Protein AF-A0A918NIE9-F1 (afdb_monomer_lite)

pLDDT: mean 82.59, std 21.31, range [21.92, 98.38]

Sequence (188 aa):
MMPRAGGGLMGVAVSPSFERDRNVYGFASADPASRPLRLRPAEDLRSFTVEDVALDGIQSAERHHGGRIGFGPHGNL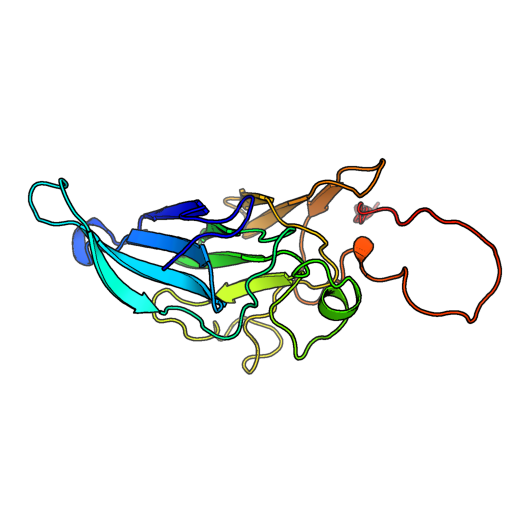WIGTGDAFEPENAADDDSLDGKVLRIRPDGSVPEDTPDPDTPLHSSGHRNVQGLALGPDGTVRASEPGHRMWDGVNVLKPGLTAGCARSASPTSTRRIWGASCATVASAPP

Radius of gyration: 16.75 Å; chains: 1; bounding box: 42×48×54 Å

InterPro domains:
  IPR011041 Soluble quinoprotein glucose/sorbosone dehydrogenase, beta-propeller domain superfamily [SSF50952] (5-163)
  IPR011042 Six-bladed beta-propeller, TolB-like [G3DSA:2.120.10.30] (2-171)
  IPR012938 Glucose/Sorbosone dehydrogenase [PF07995] (5-159)

Secondary structure (DSSP, 8-state):
--PPTT-EEEEEEE-TTHHHH--EEEEEEETTEEEEEEEEE-TTSS-EEEEEESS--EEP-SS--EEEEEE-TTS-EEEEEB-TT-HHHHH-TT--TT-EEEE-TTSPPPTTSS-TT--EEEE--SB--EEEE-TTS-EEEEE--SSS--EEEEE-TTEEPGGGTTS---SS------------PPP-

Organism: NCBI:txid68238

Structure (mmCIF, N/CA/C/O backbone):
data_AF-A0A918NIE9-F1
#
_entry.id   AF-A0A918NIE9-F1
#
loop_
_atom_site.group_PDB
_atom_site.id
_atom_site.type_symbol
_atom_site.label_atom_id
_atom_site.label_alt_id
_atom_site.label_comp_id
_atom_site.label_asym_id
_atom_site.label_entity_id
_atom_site.label_seq_id
_atom_site.pdbx_PDB_ins_code
_atom_site.Cartn_x
_atom_site.Cartn_y
_atom_site.Cartn_z
_atom_site.occupancy
_atom_site.B_iso_or_equiv
_atom_site.auth_seq_id
_atom_site.auth_comp_id
_atom_site.auth_asym_id
_atom_site.auth_atom_id
_atom_site.pdbx_PDB_model_num
ATOM 1 N N . MET A 1 1 ? 1.106 -19.775 7.068 1.00 57.62 1 MET A N 1
ATOM 2 C CA . MET A 1 1 ? 1.836 -18.762 6.286 1.00 57.62 1 MET A CA 1
ATOM 3 C C . MET A 1 1 ? 3.310 -18.889 6.655 1.00 57.62 1 MET A C 1
ATOM 5 O O . MET A 1 1 ? 3.624 -18.679 7.819 1.00 57.62 1 MET A O 1
ATOM 9 N N . MET A 1 2 ? 4.173 -19.362 5.747 1.00 58.22 2 MET A N 1
ATOM 10 C CA . MET A 1 2 ? 5.613 -19.514 6.020 1.00 58.22 2 MET A CA 1
ATOM 11 C C . MET A 1 2 ? 6.365 -18.366 5.341 1.00 58.22 2 MET A C 1
ATOM 13 O O . MET A 1 2 ? 6.338 -18.299 4.112 1.00 58.22 2 MET A O 1
ATOM 17 N N . PRO A 1 3 ? 6.975 -17.434 6.095 1.00 61.34 3 PRO A N 1
ATOM 18 C CA . PRO A 1 3 ? 7.685 -16.308 5.502 1.00 61.34 3 PRO A CA 1
ATOM 19 C C . PRO A 1 3 ? 8.946 -16.781 4.772 1.00 61.34 3 PRO A C 1
ATOM 21 O O . PRO A 1 3 ? 9.683 -17.636 5.265 1.00 61.34 3 PRO A O 1
ATOM 24 N N . ARG A 1 4 ? 9.211 -16.186 3.607 1.00 70.44 4 ARG A N 1
ATOM 25 C CA . ARG A 1 4 ? 10.511 -16.271 2.927 1.00 70.44 4 ARG A CA 1
ATOM 26 C C . ARG A 1 4 ? 11.502 -15.278 3.542 1.00 70.44 4 ARG A C 1
ATOM 28 O O . ARG A 1 4 ? 11.123 -14.452 4.373 1.00 70.44 4 ARG A O 1
ATOM 35 N N . ALA A 1 5 ? 12.778 -15.352 3.155 1.00 70.88 5 ALA A N 1
ATOM 36 C CA . ALA A 1 5 ? 13.811 -14.445 3.659 1.00 70.88 5 ALA A CA 1
ATOM 37 C C . ALA A 1 5 ? 13.374 -12.967 3.524 1.00 70.88 5 ALA A C 1
ATOM 39 O O . ALA A 1 5 ? 12.987 -12.508 2.453 1.00 70.88 5 ALA A O 1
ATOM 40 N N . GLY A 1 6 ? 13.378 -12.224 4.634 1.00 65.31 6 GLY A N 1
ATOM 41 C CA . GLY A 1 6 ? 12.945 -10.819 4.672 1.00 65.31 6 GLY A CA 1
ATOM 42 C C . GLY A 1 6 ? 11.431 -10.568 4.560 1.00 65.31 6 GLY A C 1
ATOM 43 O O . GLY A 1 6 ? 11.035 -9.406 4.575 1.00 65.31 6 GLY A O 1
ATOM 44 N N . GLY A 1 7 ? 10.604 -11.616 4.456 1.00 78.75 7 GLY A N 1
ATOM 45 C CA . GLY A 1 7 ? 9.142 -11.549 4.545 1.00 78.75 7 GLY A CA 1
ATOM 46 C C . GLY A 1 7 ? 8.630 -11.717 5.984 1.00 78.75 7 GLY A C 1
ATOM 47 O O . GLY A 1 7 ? 9.404 -11.870 6.929 1.00 78.75 7 GLY A O 1
ATOM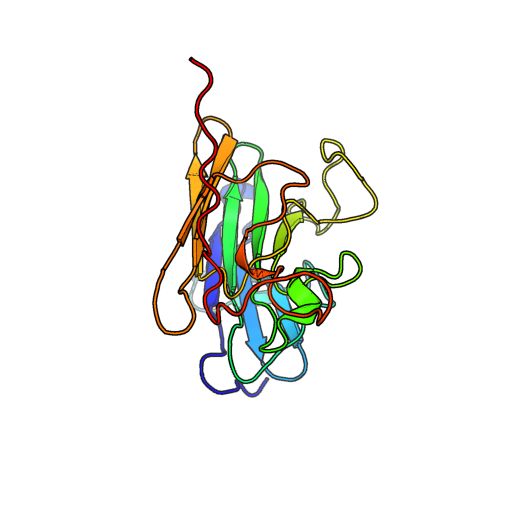 48 N N . GLY A 1 8 ? 7.310 -11.706 6.160 1.00 91.31 8 GLY A N 1
ATOM 49 C CA . GLY A 1 8 ? 6.618 -11.741 7.451 1.00 91.31 8 GLY A CA 1
ATOM 50 C C . GLY A 1 8 ? 5.549 -10.654 7.548 1.00 91.31 8 GLY A C 1
ATOM 51 O O . GLY A 1 8 ? 5.073 -10.154 6.531 1.00 91.31 8 GLY A O 1
ATOM 52 N N . LEU A 1 9 ? 5.176 -10.275 8.772 1.00 93.12 9 LEU A N 1
ATOM 53 C CA . LEU A 1 9 ? 4.410 -9.048 9.000 1.00 93.12 9 LEU A CA 1
ATOM 54 C C . LEU A 1 9 ? 5.360 -7.849 8.889 1.00 93.12 9 LEU A C 1
ATOM 56 O O . LEU A 1 9 ? 6.379 -7.803 9.576 1.00 93.12 9 LEU A O 1
ATOM 60 N N . MET A 1 10 ? 5.026 -6.904 8.017 1.00 93.00 10 MET A N 1
ATOM 61 C CA . MET A 1 10 ? 5.868 -5.768 7.654 1.00 93.00 10 MET A CA 1
ATOM 62 C C . MET A 1 10 ? 5.281 -4.464 8.208 1.00 93.00 10 MET A C 1
ATOM 64 O O . MET A 1 10 ? 5.461 -4.148 9.383 1.00 93.00 10 MET A O 1
ATOM 68 N N . GLY A 1 11 ? 4.581 -3.687 7.381 1.00 95.44 11 GLY A N 1
ATOM 69 C CA . GLY A 1 11 ? 3.928 -2.454 7.800 1.00 95.44 11 GLY A CA 1
ATOM 70 C C . GLY A 1 11 ? 2.659 -2.699 8.617 1.00 95.44 11 GLY A C 1
ATOM 71 O O . GLY A 1 11 ? 1.943 -3.674 8.395 1.00 95.44 11 GLY A O 1
ATOM 72 N N . VAL A 1 12 ? 2.360 -1.767 9.525 1.00 96.81 12 VAL A N 1
ATOM 73 C CA . VAL A 1 12 ? 1.096 -1.687 10.267 1.00 96.81 12 VAL A CA 1
ATOM 74 C C . VAL A 1 12 ? 0.605 -0.240 10.252 1.00 96.81 12 VAL A C 1
ATOM 76 O O . VAL A 1 12 ? 1.395 0.685 10.442 1.00 96.81 12 VAL A O 1
ATOM 79 N N . ALA A 1 13 ? -0.694 -0.043 10.047 1.00 97.50 13 ALA A N 1
ATOM 80 C CA . ALA A 1 13 ? -1.357 1.253 10.049 1.00 97.50 13 ALA A CA 1
ATOM 81 C C . ALA A 1 13 ? -2.681 1.174 10.819 1.00 97.50 13 ALA A C 1
ATOM 83 O O . ALA A 1 13 ? -3.452 0.234 10.656 1.00 97.50 13 ALA A O 1
ATOM 84 N N . VAL A 1 14 ? -2.967 2.166 11.655 1.00 97.25 14 VAL A N 1
ATOM 85 C CA . VAL A 1 14 ? -4.231 2.251 12.402 1.00 97.25 14 VAL A CA 1
ATOM 86 C C . VAL A 1 14 ? -5.236 3.060 11.587 1.00 97.25 14 VAL A C 1
ATOM 88 O O . VAL A 1 14 ? -4.866 4.095 11.032 1.00 97.25 14 VAL A O 1
ATOM 91 N N . SER A 1 15 ? -6.490 2.604 11.508 1.00 97.12 15 SER A N 1
ATOM 92 C CA . SER A 1 15 ? -7.556 3.345 10.824 1.00 97.12 15 SER A CA 1
ATOM 93 C C . SER A 1 15 ? -7.684 4.770 11.382 1.00 97.12 15 SER A C 1
ATOM 95 O O . SER A 1 15 ? -7.737 4.942 12.602 1.00 97.12 15 SER A O 1
ATOM 97 N N . PRO A 1 16 ? -7.847 5.806 10.539 1.00 96.12 16 PRO A N 1
ATOM 98 C CA . PRO A 1 16 ? -8.173 7.154 11.005 1.00 96.12 16 PRO A CA 1
ATOM 99 C C . PRO A 1 16 ? -9.506 7.213 11.769 1.00 96.12 16 PRO A C 1
ATOM 101 O O . PRO A 1 16 ? -9.759 8.160 12.508 1.00 96.12 16 PRO A O 1
ATOM 104 N N . SER A 1 17 ? -10.366 6.202 11.591 1.00 95.81 17 SER A N 1
ATOM 105 C CA . SER A 1 17 ? -11.646 6.046 12.287 1.00 95.81 17 SER A CA 1
ATOM 106 C C . SER A 1 17 ? -11.614 4.970 13.380 1.00 95.81 17 SER A C 1
ATOM 108 O O . SER A 1 17 ? -12.682 4.490 13.755 1.00 95.81 17 SER A O 1
ATOM 110 N N . PHE A 1 18 ? -10.437 4.609 13.908 1.00 96.56 18 PHE A N 1
ATOM 111 C CA . PHE A 1 18 ? -10.256 3.487 14.845 1.00 96.56 18 PHE A CA 1
ATOM 112 C C . PHE A 1 18 ? -11.202 3.500 16.052 1.00 96.56 18 PHE A C 1
ATOM 114 O O . PHE A 1 18 ? -11.710 2.453 16.443 1.00 96.56 18 PHE A O 1
ATOM 121 N N . GLU A 1 19 ? -11.503 4.675 16.608 1.00 95.06 19 GLU A N 1
ATOM 122 C CA . GLU A 1 19 ? -12.446 4.813 17.731 1.00 95.06 19 GLU A CA 1
ATOM 123 C C . GLU A 1 19 ? -13.864 4.319 17.398 1.00 95.06 19 GLU A C 1
ATOM 125 O O . GLU A 1 19 ? -14.623 3.941 18.286 1.00 95.06 19 GLU A O 1
ATOM 130 N N . ARG A 1 20 ? -14.234 4.308 16.113 1.00 95.25 20 ARG A N 1
ATOM 131 C CA . ARG A 1 20 ? -15.533 3.826 15.626 1.00 95.25 20 ARG A CA 1
ATOM 132 C C . ARG A 1 20 ? -15.445 2.432 15.026 1.00 95.25 20 ARG A C 1
ATOM 134 O O . ARG A 1 20 ? -16.317 1.606 15.264 1.00 95.25 20 ARG A O 1
ATOM 141 N N . ASP A 1 21 ? -14.430 2.196 14.200 1.00 95.19 21 ASP A N 1
ATOM 142 C CA . ASP A 1 21 ? -14.348 1.002 13.364 1.00 95.19 21 ASP A CA 1
ATOM 143 C C . ASP A 1 21 ? -13.412 -0.072 13.918 1.00 95.19 21 ASP A C 1
ATOM 145 O O . ASP A 1 21 ? -13.480 -1.197 13.446 1.00 95.19 21 ASP A O 1
ATOM 149 N N . ARG A 1 22 ? -12.561 0.254 14.900 1.00 96.62 22 ARG A N 1
ATOM 150 C CA . ARG A 1 22 ? -11.539 -0.619 15.498 1.00 96.62 22 ARG A CA 1
ATOM 151 C C . ARG A 1 22 ? -10.636 -1.321 14.470 1.00 96.62 22 ARG A C 1
ATOM 153 O O . ARG A 1 22 ? -10.076 -2.366 14.775 1.00 96.62 22 ARG A O 1
ATOM 160 N N . ASN A 1 23 ? -10.465 -0.777 13.266 1.00 97.62 23 ASN A N 1
ATOM 161 C CA . ASN A 1 23 ? -9.679 -1.419 12.211 1.00 97.62 23 ASN A CA 1
ATOM 162 C C . ASN A 1 23 ? -8.187 -1.073 12.299 1.00 97.62 23 ASN A C 1
ATOM 164 O O . ASN A 1 23 ? -7.793 0.092 12.382 1.00 97.62 23 ASN A O 1
ATOM 168 N N . VAL A 1 24 ? -7.345 -2.093 12.181 1.00 98.19 24 VAL A N 1
ATOM 169 C CA . VAL A 1 24 ? -5.902 -1.975 11.941 1.00 98.19 24 VAL A CA 1
ATOM 170 C C . VAL A 1 24 ? -5.598 -2.622 10.596 1.00 98.19 24 VAL A C 1
ATOM 172 O O . VAL A 1 24 ? -6.286 -3.543 10.189 1.00 98.19 24 VAL A O 1
ATOM 175 N N . TYR A 1 25 ? -4.584 -2.150 9.887 1.00 98.38 25 TYR A N 1
ATOM 176 C CA . TYR A 1 25 ? -4.175 -2.688 8.596 1.00 98.38 25 TYR A CA 1
ATOM 177 C C . TYR A 1 25 ? -2.734 -3.150 8.696 1.00 98.38 25 TYR A C 1
ATOM 179 O O . TYR A 1 25 ? -1.884 -2.412 9.187 1.00 98.38 25 TYR A O 1
ATOM 187 N N . GLY A 1 26 ? -2.462 -4.373 8.261 1.00 97.88 26 GLY A N 1
ATOM 188 C CA . GLY A 1 26 ? -1.119 -4.940 8.213 1.00 97.88 26 GLY A CA 1
ATOM 189 C C . GLY A 1 26 ? -0.729 -5.267 6.781 1.00 97.88 26 GLY A C 1
ATOM 190 O O . GLY A 1 26 ? -1.592 -5.573 5.972 1.00 97.88 26 GLY A O 1
ATOM 191 N N . PHE A 1 27 ? 0.558 -5.242 6.460 1.00 97.75 27 PHE A N 1
ATOM 192 C CA . PHE A 1 27 ? 1.070 -5.844 5.232 1.00 97.75 27 PHE A CA 1
ATOM 193 C C . PHE A 1 27 ? 1.828 -7.116 5.592 1.00 97.75 27 PHE A C 1
ATOM 195 O O . PHE A 1 27 ? 2.819 -7.052 6.318 1.00 97.75 27 PHE A O 1
ATOM 202 N N . ALA A 1 28 ? 1.373 -8.264 5.105 1.00 96.44 28 ALA A N 1
ATOM 203 C CA . ALA A 1 28 ? 2.021 -9.546 5.338 1.00 96.44 28 ALA A CA 1
ATOM 204 C C . ALA A 1 28 ? 2.546 -10.118 4.020 1.00 96.44 28 ALA A C 1
ATOM 206 O O . ALA A 1 28 ? 1.770 -10.317 3.092 1.00 96.44 28 ALA A O 1
ATOM 207 N N . SER A 1 29 ? 3.841 -10.421 3.953 1.00 95.00 29 SER A N 1
ATOM 208 C CA . SER A 1 29 ? 4.445 -11.137 2.825 1.00 95.00 29 SER A CA 1
ATOM 209 C C . SER A 1 29 ? 4.871 -12.534 3.240 1.00 95.00 29 SER A C 1
ATOM 211 O O . SER A 1 29 ? 5.702 -12.705 4.135 1.00 95.00 29 SER A O 1
ATOM 213 N N . ALA A 1 30 ? 4.306 -13.543 2.589 1.00 91.00 30 ALA A N 1
ATOM 214 C CA . ALA A 1 30 ? 4.757 -14.920 2.691 1.00 91.00 30 ALA A CA 1
ATOM 215 C C . ALA A 1 30 ? 4.104 -15.764 1.598 1.00 91.00 30 ALA A C 1
ATOM 217 O O . ALA A 1 30 ? 3.135 -15.334 0.982 1.00 91.00 30 ALA A O 1
ATOM 218 N N . ASP A 1 31 ? 4.544 -17.007 1.435 1.00 86.50 31 ASP A N 1
ATOM 219 C CA . ASP A 1 31 ? 3.973 -17.850 0.392 1.00 86.50 31 ASP A CA 1
ATOM 220 C C . ASP A 1 31 ? 2.465 -18.092 0.609 1.00 86.50 31 ASP A C 1
ATOM 222 O O . ASP A 1 31 ? 2.050 -18.434 1.730 1.00 86.50 31 ASP A O 1
ATOM 226 N N . PRO A 1 32 ? 1.638 -17.947 -0.447 1.00 90.19 32 PRO A N 1
ATOM 227 C CA . PRO A 1 32 ? 2.014 -17.690 -1.849 1.00 90.19 32 PRO A CA 1
ATOM 228 C C . PRO A 1 32 ? 1.951 -16.212 -2.302 1.00 90.19 32 PRO A C 1
ATOM 230 O O . PRO A 1 32 ? 2.108 -15.956 -3.493 1.00 90.19 32 PRO A O 1
ATOM 233 N N . ALA A 1 33 ? 1.639 -15.256 -1.421 1.00 94.31 33 ALA A N 1
ATOM 234 C CA . ALA A 1 33 ? 1.343 -13.877 -1.816 1.00 94.31 33 ALA A CA 1
ATOM 235 C C . ALA A 1 33 ? 1.645 -12.839 -0.724 1.00 94.31 33 ALA A C 1
ATOM 237 O O . ALA A 1 33 ? 1.549 -13.108 0.477 1.00 94.31 33 ALA A O 1
ATOM 238 N N . SER A 1 34 ? 1.919 -11.613 -1.162 1.00 96.56 34 SER A N 1
ATOM 239 C CA . SER A 1 34 ? 1.967 -10.439 -0.294 1.00 96.56 34 SER A CA 1
ATOM 240 C C . SER A 1 34 ? 0.581 -9.805 -0.200 1.00 96.56 34 SER A C 1
ATOM 242 O O . SER A 1 34 ? -0.121 -9.685 -1.198 1.00 96.56 34 SER A O 1
ATOM 244 N N . ARG A 1 35 ? 0.135 -9.437 1.004 1.00 96.38 35 ARG A N 1
ATOM 245 C CA . ARG A 1 35 ? -1.253 -9.018 1.245 1.00 96.38 35 ARG A CA 1
ATOM 246 C C . ARG A 1 35 ? -1.338 -7.878 2.259 1.00 96.38 35 ARG A C 1
ATOM 248 O O . ARG A 1 35 ? -0.935 -8.057 3.412 1.00 96.38 35 ARG A O 1
ATOM 255 N N . PRO A 1 36 ? -1.915 -6.730 1.880 1.00 97.94 36 PRO A N 1
ATOM 256 C CA . PRO A 1 36 ? -2.595 -5.834 2.798 1.00 97.94 36 PRO A CA 1
ATOM 257 C C . PRO A 1 36 ? -3.785 -6.566 3.431 1.00 97.94 36 PRO A C 1
ATOM 259 O O . PRO A 1 36 ? -4.652 -7.092 2.738 1.00 97.94 36 PRO A O 1
ATOM 262 N N . LEU A 1 37 ? -3.821 -6.614 4.754 1.00 97.81 37 LEU A N 1
ATOM 263 C CA . LEU A 1 37 ? -4.834 -7.290 5.554 1.00 97.81 37 LEU A CA 1
ATOM 264 C C . LEU A 1 37 ? -5.561 -6.264 6.409 1.00 97.81 37 LEU A C 1
ATOM 266 O O . LEU A 1 37 ? -4.903 -5.427 7.035 1.00 97.81 37 LEU A O 1
ATOM 270 N N . ARG A 1 38 ? -6.886 -6.376 6.513 1.00 98.19 38 ARG A N 1
ATOM 271 C CA . ARG A 1 38 ? -7.647 -5.694 7.560 1.00 98.19 38 ARG A CA 1
ATOM 272 C C . ARG A 1 38 ? -7.710 -6.587 8.788 1.00 98.19 38 ARG A C 1
ATOM 274 O O . ARG A 1 38 ? -8.108 -7.748 8.729 1.00 98.19 38 ARG A O 1
ATOM 281 N N . LEU A 1 39 ? -7.291 -6.032 9.911 1.00 98.00 39 LEU A N 1
ATOM 282 C CA . LEU A 1 39 ? -7.139 -6.693 11.193 1.00 98.00 39 LEU A CA 1
ATOM 283 C C . LEU A 1 39 ? -8.062 -6.049 12.226 1.00 98.00 39 LEU A C 1
ATOM 285 O O . LEU A 1 39 ? -8.244 -4.827 12.248 1.00 98.00 39 LEU A O 1
ATOM 289 N N . ARG A 1 40 ? -8.578 -6.862 13.143 1.00 97.75 40 ARG A N 1
ATOM 290 C CA . ARG A 1 40 ? -9.365 -6.406 14.287 1.00 97.75 40 ARG A CA 1
ATOM 291 C C . ARG A 1 40 ? -8.657 -6.798 15.584 1.00 97.75 40 ARG A C 1
ATOM 293 O O . ARG A 1 40 ? -8.484 -7.989 15.834 1.00 97.75 40 ARG A O 1
ATOM 300 N N . PRO A 1 41 ? -8.216 -5.841 16.418 1.00 97.38 41 PRO A N 1
ATOM 301 C CA . PRO A 1 41 ? -7.698 -6.169 17.732 1.00 97.38 41 PRO A CA 1
ATOM 302 C C . PRO A 1 41 ? -8.832 -6.619 18.654 1.00 97.38 41 PRO A C 1
ATOM 304 O O . PRO A 1 41 ? -9.908 -6.010 18.671 1.00 97.38 41 PRO A O 1
ATOM 307 N N . ALA A 1 42 ? -8.552 -7.624 19.482 1.00 96.75 42 ALA A N 1
ATOM 308 C CA . ALA A 1 42 ? -9.400 -7.979 20.613 1.00 96.75 42 ALA A CA 1
ATOM 309 C C . ALA A 1 42 ? -9.580 -6.782 21.567 1.00 96.75 42 ALA A C 1
ATOM 311 O O . ALA A 1 42 ? -8.791 -5.832 21.561 1.00 96.75 42 ALA A O 1
ATOM 312 N N . GLU A 1 43 ? -10.621 -6.809 22.401 1.00 94.62 43 GLU A N 1
ATOM 313 C CA . GLU A 1 43 ? -10.901 -5.721 23.350 1.00 94.62 43 GLU A CA 1
ATOM 314 C C . GLU A 1 43 ? -9.723 -5.451 24.297 1.00 94.62 43 GLU A C 1
ATOM 316 O O . GLU A 1 43 ? -9.397 -4.294 24.558 1.00 94.62 43 GLU A O 1
ATOM 321 N N . ASP A 1 44 ? -9.026 -6.507 24.723 1.00 95.44 44 ASP A N 1
ATOM 322 C CA . ASP A 1 44 ? -7.848 -6.443 25.593 1.00 95.44 44 ASP A CA 1
ATOM 323 C C . ASP A 1 44 ? -6.539 -6.076 24.867 1.00 95.44 44 ASP A C 1
ATOM 325 O O . ASP A 1 44 ? -5.492 -5.965 25.508 1.00 95.44 44 ASP A O 1
ATOM 329 N N . LEU A 1 45 ? -6.594 -5.891 23.540 1.00 93.00 45 LEU A N 1
ATOM 330 C CA . LEU A 1 45 ? -5.467 -5.591 22.652 1.00 93.00 45 LEU A CA 1
ATOM 331 C C . LEU A 1 45 ? -4.342 -6.644 22.658 1.00 93.00 45 LEU A C 1
ATOM 333 O O . LEU A 1 45 ? -3.222 -6.349 22.240 1.00 93.00 45 LEU A O 1
ATOM 337 N N . ARG A 1 46 ? -4.605 -7.876 23.110 1.00 95.25 46 ARG A N 1
ATOM 338 C CA . ARG A 1 46 ? -3.583 -8.939 23.186 1.00 95.25 46 ARG A CA 1
ATOM 339 C C . ARG A 1 46 ? -3.506 -9.818 21.946 1.00 95.25 46 ARG A C 1
ATOM 341 O O . ARG A 1 46 ? -2.577 -10.611 21.816 1.00 95.25 46 ARG A O 1
ATOM 348 N N . SER A 1 47 ? -4.476 -9.704 21.047 1.00 95.00 47 SER A N 1
ATOM 349 C CA . SER A 1 47 ? -4.534 -10.480 19.811 1.00 95.00 47 SER A CA 1
ATOM 350 C C . SER A 1 47 ? -5.220 -9.702 18.695 1.00 95.00 47 SER A C 1
ATOM 352 O O . SER A 1 47 ? -5.917 -8.717 18.949 1.00 95.00 47 SER A O 1
ATOM 354 N N . PHE A 1 48 ? -5.010 -10.162 17.463 1.00 95.50 48 PHE A N 1
ATOM 355 C CA . PHE A 1 48 ? -5.678 -9.667 16.266 1.00 95.50 48 PHE A CA 1
ATOM 356 C C . PHE A 1 48 ? -6.352 -10.828 15.535 1.00 95.50 48 PHE A C 1
ATOM 358 O O . PHE A 1 48 ? -5.761 -11.904 15.417 1.00 95.50 48 PHE A O 1
ATOM 365 N N . THR A 1 49 ? -7.545 -10.593 14.997 1.00 97.12 49 THR A N 1
ATOM 366 C CA . THR A 1 49 ? -8.152 -11.425 13.952 1.00 97.12 49 THR A CA 1
ATOM 367 C C . THR A 1 49 ? -7.914 -10.788 12.588 1.00 97.12 49 THR A C 1
ATOM 369 O O . THR A 1 49 ? -7.849 -9.564 12.471 1.00 97.12 49 THR A O 1
ATOM 372 N N . VAL A 1 50 ? -7.746 -11.617 11.556 1.00 96.75 50 VAL A N 1
ATOM 373 C CA . VAL A 1 50 ? -7.760 -11.163 10.160 1.00 96.75 50 VAL A CA 1
ATOM 374 C C . VAL A 1 50 ? -9.215 -11.156 9.713 1.00 96.75 50 VAL A C 1
ATOM 376 O O . VAL A 1 50 ? -9.840 -12.212 9.685 1.00 96.75 50 VAL A O 1
ATOM 379 N N . GLU A 1 51 ? -9.744 -9.979 9.398 1.00 96.88 51 GLU A N 1
ATOM 380 C CA . GLU A 1 51 ? -11.124 -9.814 8.932 1.00 96.88 51 GLU A CA 1
ATOM 381 C C . GLU A 1 51 ? -11.212 -10.037 7.420 1.00 96.88 51 GLU A C 1
ATOM 383 O O . GLU A 1 51 ? -12.099 -10.743 6.947 1.00 96.88 51 GLU A O 1
ATOM 388 N N . ASP A 1 52 ? -10.270 -9.468 6.660 1.00 96.38 52 ASP A N 1
ATOM 389 C CA . ASP A 1 52 ? -10.176 -9.664 5.214 1.00 96.38 52 ASP A CA 1
ATOM 390 C C . ASP A 1 52 ? -8.768 -9.417 4.649 1.00 96.38 52 ASP A C 1
ATOM 392 O O . ASP A 1 52 ? -7.817 -9.047 5.350 1.00 96.38 52 ASP A O 1
ATOM 396 N N . VAL A 1 53 ? -8.673 -9.629 3.336 1.00 97.00 53 VAL A N 1
ATOM 397 C CA . VAL A 1 53 ? -7.576 -9.196 2.477 1.00 97.00 53 VAL A CA 1
ATOM 398 C C . VAL A 1 53 ? -8.039 -7.926 1.765 1.00 97.00 53 VAL A C 1
ATOM 400 O O . VAL A 1 53 ? -8.935 -7.989 0.927 1.00 97.00 53 VAL A O 1
ATOM 403 N N . ALA A 1 54 ? -7.431 -6.787 2.092 1.00 97.00 54 ALA A N 1
ATOM 404 C CA . ALA A 1 54 ? -7.841 -5.485 1.564 1.00 97.00 54 ALA A CA 1
ATOM 405 C C . ALA A 1 54 ? -7.464 -5.307 0.083 1.00 97.00 54 ALA A C 1
ATOM 407 O O . ALA A 1 54 ? -8.110 -4.548 -0.632 1.00 97.00 54 ALA A O 1
ATOM 408 N N . LEU A 1 55 ? -6.415 -5.997 -0.370 1.00 97.19 55 LEU A N 1
ATOM 409 C CA . LEU A 1 55 ? -6.019 -6.083 -1.774 1.00 97.19 55 LEU A CA 1
ATOM 410 C C . LEU A 1 55 ? -5.257 -7.395 -1.999 1.00 97.19 55 LEU A C 1
ATOM 412 O O . LEU A 1 55 ? -4.398 -7.752 -1.192 1.00 97.19 55 LEU A O 1
ATOM 416 N N . ASP A 1 56 ? -5.572 -8.114 -3.074 1.00 95.50 56 ASP A N 1
ATOM 417 C CA . ASP A 1 56 ? -4.894 -9.359 -3.464 1.00 95.50 56 ASP A CA 1
ATOM 418 C C . ASP A 1 56 ? -4.157 -9.171 -4.802 1.00 95.50 56 ASP A C 1
ATOM 420 O O . ASP A 1 56 ? -4.342 -8.161 -5.479 1.00 95.50 56 ASP A O 1
ATOM 424 N N . GLY A 1 57 ? -3.322 -10.138 -5.181 1.00 95.50 57 GLY A N 1
ATOM 425 C CA . GLY A 1 57 ? -2.591 -10.139 -6.454 1.00 95.50 57 GLY A CA 1
ATOM 426 C C . GLY A 1 57 ? -1.157 -9.605 -6.393 1.00 95.50 57 GLY A C 1
ATOM 427 O O . GLY A 1 57 ? -0.477 -9.624 -7.411 1.00 95.50 57 GLY A O 1
ATOM 428 N N . ILE A 1 58 ? -0.670 -9.178 -5.222 1.00 97.62 58 ILE A N 1
ATOM 429 C CA . ILE A 1 58 ? 0.738 -8.788 -5.033 1.00 97.62 58 ILE A CA 1
ATOM 430 C C . ILE A 1 58 ? 1.568 -10.052 -4.802 1.00 97.62 58 ILE A C 1
ATOM 432 O O . ILE A 1 58 ? 1.253 -10.877 -3.932 1.00 97.62 58 ILE A O 1
ATOM 436 N N . GLN A 1 59 ? 2.646 -10.216 -5.561 1.00 95.75 59 GLN A N 1
ATOM 437 C CA . GLN A 1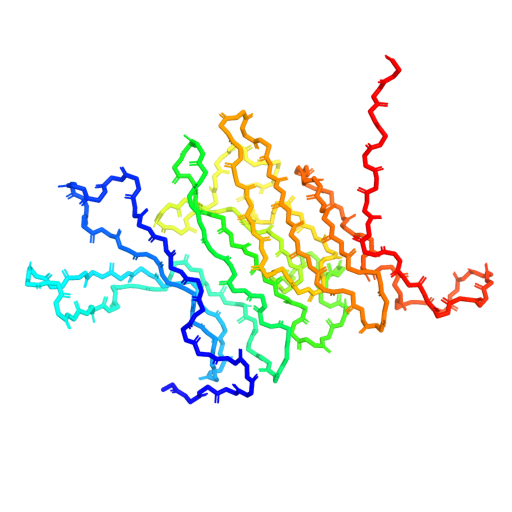 59 ? 3.465 -11.414 -5.477 1.00 95.75 59 GLN A CA 1
ATOM 438 C C . GLN A 1 59 ? 4.260 -11.447 -4.162 1.00 95.75 59 GLN A C 1
ATOM 440 O O . GLN A 1 59 ? 4.684 -10.432 -3.604 1.00 95.75 59 GLN A O 1
ATOM 445 N N . SER A 1 60 ? 4.459 -12.647 -3.617 1.00 92.88 60 SER A N 1
ATOM 446 C CA . SER A 1 60 ? 5.506 -12.878 -2.615 1.00 92.88 60 SER A CA 1
ATOM 447 C C . SER A 1 60 ? 6.784 -13.316 -3.318 1.00 92.88 60 SER A C 1
ATOM 449 O O . SER A 1 60 ? 6.719 -14.102 -4.261 1.00 92.88 60 SER A O 1
ATOM 451 N N . ALA A 1 61 ? 7.940 -12.906 -2.808 1.00 88.44 61 ALA A N 1
ATOM 452 C CA . ALA A 1 61 ? 9.237 -13.281 -3.366 1.00 88.44 61 ALA A CA 1
ATOM 453 C C . ALA A 1 61 ? 10.244 -13.637 -2.267 1.00 88.44 61 ALA A C 1
ATOM 455 O O . ALA A 1 61 ? 9.920 -13.678 -1.086 1.00 88.44 61 ALA A O 1
ATOM 456 N N . GLU A 1 62 ? 11.490 -13.928 -2.630 1.00 88.00 62 GLU A N 1
ATOM 457 C CA . GLU A 1 62 ? 12.568 -14.071 -1.641 1.00 88.00 62 GLU A CA 1
ATOM 458 C C . GLU A 1 62 ? 13.158 -12.722 -1.215 1.00 88.00 62 GLU A C 1
ATOM 460 O O . GLU A 1 62 ? 13.880 -12.646 -0.222 1.00 88.00 62 GLU A O 1
ATOM 465 N N . ARG A 1 63 ? 12.917 -11.662 -1.994 1.00 89.19 63 ARG A N 1
ATOM 466 C CA . ARG A 1 63 ? 13.461 -10.312 -1.809 1.00 89.19 63 ARG A CA 1
ATOM 467 C C . ARG A 1 63 ? 12.488 -9.293 -2.393 1.00 89.19 63 ARG A C 1
ATOM 469 O O . ARG A 1 63 ? 11.614 -9.646 -3.167 1.00 89.19 63 ARG A O 1
ATOM 476 N N . HIS A 1 64 ? 12.698 -8.027 -2.038 1.00 93.44 64 HIS A N 1
ATOM 477 C CA . HIS A 1 64 ? 11.935 -6.885 -2.555 1.00 93.44 64 HIS A CA 1
ATOM 478 C C . HIS A 1 64 ? 10.425 -7.007 -2.333 1.00 93.44 64 HIS A C 1
ATOM 480 O O . HIS A 1 64 ? 9.619 -6.895 -3.246 1.00 93.44 64 HIS A O 1
ATOM 486 N N . HIS A 1 65 ? 10.048 -7.221 -1.078 1.00 93.69 65 HIS A N 1
ATOM 487 C CA . HIS A 1 65 ? 8.645 -7.315 -0.675 1.00 93.69 65 HIS A CA 1
ATOM 488 C C . HIS A 1 65 ? 7.946 -5.950 -0.609 1.00 93.69 65 HIS A C 1
ATOM 490 O O . HIS A 1 65 ? 6.721 -5.878 -0.623 1.00 93.69 65 HIS A O 1
ATOM 496 N N . GLY A 1 66 ? 8.712 -4.861 -0.485 1.00 94.81 66 GLY A N 1
ATOM 497 C CA . GLY A 1 66 ? 8.198 -3.555 -0.084 1.00 94.81 66 GLY A CA 1
ATOM 498 C C . GLY A 1 66 ? 7.564 -3.640 1.302 1.00 94.81 66 GLY A C 1
ATOM 499 O O . GLY A 1 66 ? 8.248 -3.873 2.299 1.00 94.81 66 GLY A O 1
ATOM 500 N N . GLY A 1 67 ? 6.247 -3.478 1.350 1.00 94.88 67 GLY A N 1
ATOM 501 C CA . GLY A 1 67 ? 5.415 -3.776 2.508 1.00 94.88 67 GLY A CA 1
ATOM 502 C C . GLY A 1 67 ? 5.177 -2.605 3.445 1.00 94.88 67 GLY A C 1
ATOM 503 O O . GLY A 1 67 ? 4.701 -2.788 4.569 1.00 94.88 67 GLY A O 1
ATOM 504 N N . ARG A 1 68 ? 5.481 -1.383 2.999 1.00 96.12 68 ARG A N 1
ATOM 505 C CA . ARG A 1 68 ? 5.087 -0.181 3.728 1.00 96.12 68 ARG A CA 1
ATOM 506 C C . ARG A 1 68 ? 3.602 0.095 3.506 1.00 96.12 68 ARG A C 1
ATOM 508 O O . ARG A 1 68 ? 3.134 0.066 2.375 1.00 96.12 68 ARG A O 1
ATOM 515 N N . ILE A 1 69 ? 2.882 0.413 4.579 1.00 97.69 69 ILE A N 1
ATOM 516 C CA . ILE A 1 69 ? 1.447 0.715 4.550 1.00 97.69 69 ILE A CA 1
ATOM 517 C C . ILE A 1 69 ? 1.132 1.902 5.468 1.00 97.69 69 ILE A C 1
ATOM 519 O O . ILE A 1 69 ? 1.770 2.053 6.512 1.00 97.69 69 ILE A O 1
ATOM 523 N N . GLY A 1 70 ? 0.194 2.770 5.083 1.00 97.06 70 GLY A N 1
ATOM 524 C CA . GLY A 1 70 ? -0.160 3.956 5.871 1.00 97.06 70 GLY A CA 1
ATOM 525 C C . GLY A 1 70 ? -1.373 4.721 5.346 1.00 97.06 70 GLY A C 1
ATOM 526 O O . GLY A 1 70 ? -1.739 4.589 4.184 1.00 97.06 70 GLY A O 1
ATOM 527 N N . PHE A 1 71 ? -1.989 5.540 6.200 1.00 96.69 71 PHE A N 1
ATOM 528 C CA . PHE A 1 71 ? -3.140 6.368 5.831 1.00 96.69 71 PHE A CA 1
ATOM 529 C C . PHE A 1 71 ? -2.741 7.793 5.468 1.00 96.69 71 PHE A C 1
ATOM 531 O O . PHE A 1 71 ? -1.996 8.443 6.199 1.00 96.69 71 PHE A O 1
ATOM 538 N N . GLY A 1 72 ? -3.265 8.275 4.341 1.00 91.81 72 GLY A N 1
ATOM 539 C CA . GLY A 1 72 ? -3.077 9.653 3.893 1.00 91.81 72 GLY A CA 1
ATOM 540 C C . GLY A 1 72 ? -4.096 10.620 4.508 1.00 91.81 72 GLY A C 1
ATOM 541 O O . GLY A 1 72 ? -5.055 10.182 5.148 1.00 91.81 72 GLY A O 1
ATOM 542 N N . PRO A 1 73 ? -3.954 11.935 4.260 1.00 85.50 73 PRO A N 1
ATOM 543 C CA . PRO A 1 73 ? -4.810 12.976 4.846 1.00 85.50 73 PRO A CA 1
ATOM 544 C C . PRO A 1 73 ? -6.306 12.851 4.496 1.00 85.50 73 PRO A C 1
ATOM 546 O O . PRO A 1 73 ? -7.147 13.378 5.217 1.00 85.50 73 PRO A O 1
ATOM 549 N N . HIS A 1 74 ? -6.656 12.115 3.437 1.00 86.88 74 HIS A N 1
ATOM 550 C CA . HIS A 1 74 ? -8.045 11.865 3.020 1.00 86.88 74 HIS A CA 1
ATOM 551 C C . HIS A 1 74 ? -8.572 10.477 3.413 1.00 86.88 74 HIS A C 1
ATOM 553 O O . HIS A 1 74 ? -9.586 10.029 2.890 1.00 86.88 74 HIS A O 1
ATOM 559 N N . GLY A 1 75 ? -7.878 9.767 4.307 1.00 93.19 75 GLY A N 1
ATOM 560 C CA . GLY A 1 75 ? -8.318 8.462 4.810 1.00 93.19 75 GLY A CA 1
ATOM 561 C C . GLY A 1 75 ? -8.129 7.290 3.845 1.00 93.19 75 GLY A C 1
ATOM 562 O O . GLY A 1 75 ? -8.526 6.175 4.166 1.00 93.19 75 GLY A O 1
ATOM 563 N N . ASN A 1 76 ? -7.484 7.514 2.699 1.00 95.25 76 ASN A N 1
ATOM 564 C CA . ASN A 1 76 ? -7.076 6.444 1.792 1.00 95.25 76 ASN A CA 1
ATOM 565 C C . ASN A 1 76 ? -5.842 5.715 2.329 1.00 95.25 76 ASN A C 1
ATOM 567 O O . ASN A 1 76 ? -4.958 6.327 2.938 1.00 95.25 76 ASN A O 1
ATOM 571 N N . LEU A 1 77 ? -5.797 4.413 2.077 1.00 97.44 77 LEU A N 1
ATOM 572 C CA . LEU A 1 77 ? -4.723 3.504 2.430 1.00 97.44 77 LEU A CA 1
ATOM 573 C C . LEU A 1 77 ? -3.700 3.455 1.291 1.00 97.44 77 LEU A C 1
ATOM 575 O O . LEU A 1 77 ? -4.032 3.177 0.141 1.00 97.44 77 LEU A O 1
ATOM 579 N N . TRP A 1 78 ? -2.448 3.735 1.627 1.00 97.56 78 TRP A N 1
ATOM 580 C CA . TRP A 1 78 ? -1.314 3.749 0.714 1.00 97.56 78 TRP A CA 1
ATOM 581 C C . TRP A 1 78 ? -0.423 2.555 0.987 1.00 97.56 78 TRP A C 1
ATOM 583 O O . TRP A 1 78 ? -0.101 2.283 2.145 1.00 97.56 78 TRP A O 1
ATOM 593 N N . ILE A 1 79 ? -0.018 1.865 -0.073 1.00 98.19 79 ILE A N 1
ATOM 594 C CA . ILE A 1 79 ? 0.756 0.628 0.000 1.00 98.19 79 ILE A CA 1
ATOM 595 C C . ILE A 1 79 ? 1.954 0.756 -0.935 1.00 98.19 79 ILE A C 1
ATOM 597 O O . ILE A 1 79 ? 1.798 1.071 -2.109 1.00 98.19 79 ILE A O 1
ATOM 601 N N . GLY A 1 80 ? 3.154 0.525 -0.415 1.00 97.50 80 GLY A N 1
ATOM 602 C CA . GLY A 1 80 ? 4.375 0.428 -1.204 1.00 97.50 80 GLY A CA 1
ATOM 603 C C . GLY A 1 80 ? 4.738 -1.034 -1.407 1.00 97.50 80 GLY A C 1
ATOM 604 O O . GLY A 1 80 ? 4.931 -1.749 -0.422 1.00 97.50 80 GLY A O 1
ATOM 605 N N . THR A 1 81 ? 4.842 -1.472 -2.656 1.00 97.56 81 THR A N 1
ATOM 606 C CA . THR A 1 81 ? 5.267 -2.828 -3.022 1.00 97.56 81 THR A CA 1
ATOM 607 C C . THR A 1 81 ? 6.704 -2.804 -3.544 1.00 97.56 81 THR A C 1
ATOM 609 O O . THR A 1 81 ? 7.256 -1.751 -3.881 1.00 97.56 81 THR A O 1
ATOM 612 N N . GLY A 1 82 ? 7.368 -3.955 -3.535 1.00 95.75 82 GLY A N 1
ATOM 613 C CA . GLY A 1 82 ? 8.596 -4.138 -4.307 1.00 95.75 82 GLY A CA 1
ATOM 614 C C . GLY A 1 82 ? 8.317 -4.945 -5.565 1.00 95.75 82 GLY A C 1
ATOM 615 O O . GLY A 1 82 ? 7.212 -5.444 -5.737 1.00 95.75 82 GLY A O 1
ATOM 616 N N . ASP A 1 83 ? 9.300 -5.032 -6.453 1.00 95.00 83 ASP A N 1
ATOM 617 C CA . ASP A 1 83 ? 9.204 -5.671 -7.776 1.00 95.00 83 ASP A CA 1
ATOM 618 C C . ASP A 1 83 ? 9.154 -7.212 -7.733 1.00 95.00 83 ASP A C 1
ATOM 620 O O . ASP A 1 83 ? 9.262 -7.870 -8.763 1.00 95.00 83 ASP A O 1
ATOM 624 N N . ALA A 1 84 ? 9.024 -7.805 -6.541 1.00 94.31 84 ALA A N 1
ATOM 625 C CA . ALA A 1 84 ? 9.090 -9.248 -6.317 1.00 94.31 84 ALA A CA 1
ATOM 626 C C . ALA A 1 84 ? 10.397 -9.894 -6.832 1.00 94.31 84 ALA A C 1
ATOM 628 O O . ALA A 1 84 ? 10.446 -11.088 -7.124 1.00 94.31 84 ALA A O 1
ATOM 629 N N . PHE A 1 85 ? 11.483 -9.113 -6.880 1.00 92.31 85 PHE A N 1
ATOM 630 C CA . PHE A 1 85 ? 12.788 -9.494 -7.426 1.00 92.31 85 PHE A CA 1
ATOM 631 C C . PHE A 1 85 ? 12.805 -9.716 -8.950 1.00 92.31 85 PHE A C 1
ATOM 633 O O . PHE A 1 85 ? 13.801 -10.216 -9.471 1.00 92.31 85 PHE A O 1
ATOM 640 N N . GLU A 1 86 ? 11.758 -9.276 -9.649 1.00 92.38 86 GLU A N 1
ATOM 641 C CA . GLU A 1 86 ? 11.634 -9.265 -11.108 1.00 92.38 86 GLU A CA 1
ATOM 642 C C . GLU A 1 86 ? 11.410 -7.811 -11.578 1.00 92.38 86 GLU A C 1
ATOM 644 O O . GLU A 1 86 ? 10.286 -7.307 -11.533 1.00 92.38 86 GLU A O 1
ATOM 649 N N . PRO A 1 87 ? 12.470 -7.083 -11.978 1.00 90.12 87 PRO A N 1
ATOM 650 C CA . PRO A 1 87 ? 12.396 -5.657 -12.323 1.00 90.12 87 PRO A CA 1
ATOM 651 C C . PRO A 1 87 ? 11.348 -5.287 -13.385 1.00 90.12 87 PRO A C 1
ATOM 653 O O . PRO A 1 87 ? 10.838 -4.166 -13.389 1.00 90.12 87 PRO A O 1
ATOM 656 N N . GLU A 1 88 ? 11.034 -6.212 -14.285 1.00 90.44 88 GLU A N 1
ATOM 657 C CA . GLU A 1 88 ? 10.056 -6.112 -15.361 1.00 90.44 88 GLU A CA 1
ATOM 658 C C . GLU A 1 88 ? 8.654 -5.824 -14.809 1.00 90.44 88 GLU A C 1
ATOM 660 O O . GLU A 1 88 ? 7.934 -4.995 -15.368 1.00 90.44 88 GLU A O 1
ATOM 665 N N . ASN A 1 89 ? 8.317 -6.394 -13.646 1.00 94.00 89 ASN A N 1
ATOM 666 C CA . ASN A 1 89 ? 7.062 -6.127 -12.949 1.00 94.00 89 ASN A CA 1
ATOM 667 C C . ASN A 1 89 ? 6.881 -4.638 -12.626 1.00 94.00 89 ASN A C 1
ATOM 669 O O . ASN A 1 89 ? 5.766 -4.124 -12.656 1.00 94.00 89 ASN A O 1
ATOM 673 N N . ALA A 1 90 ? 7.965 -3.914 -12.322 1.00 92.31 90 ALA A N 1
ATOM 674 C CA . ALA A 1 90 ? 7.878 -2.503 -11.956 1.00 92.31 90 ALA A CA 1
ATOM 675 C C . ALA A 1 90 ? 7.394 -1.628 -13.127 1.00 92.31 90 ALA A C 1
ATOM 677 O O . ALA A 1 90 ? 6.787 -0.583 -12.890 1.00 92.31 90 ALA A O 1
ATOM 678 N N . ALA A 1 91 ? 7.670 -2.041 -14.368 1.00 88.19 91 ALA A N 1
ATOM 679 C CA . ALA A 1 91 ? 7.255 -1.350 -15.589 1.00 88.19 91 ALA A CA 1
ATOM 680 C C . ALA A 1 91 ? 5.888 -1.812 -16.121 1.00 88.19 91 ALA A C 1
ATOM 682 O O . ALA A 1 91 ? 5.297 -1.102 -16.929 1.00 88.19 91 ALA A O 1
ATOM 683 N N . ASP A 1 92 ? 5.424 -2.988 -15.705 1.00 91.50 92 ASP A N 1
ATOM 684 C CA . ASP A 1 92 ? 4.161 -3.577 -16.140 1.00 91.50 92 ASP A CA 1
ATOM 685 C C . ASP A 1 92 ? 2.983 -2.992 -15.349 1.00 91.50 92 ASP A C 1
ATOM 687 O O . ASP A 1 92 ? 2.888 -3.194 -14.137 1.00 91.50 92 ASP A O 1
ATOM 691 N N . ASP A 1 93 ? 2.091 -2.258 -16.014 1.00 88.44 93 ASP A N 1
ATOM 692 C CA . ASP A 1 93 ? 0.934 -1.626 -15.371 1.00 88.44 93 ASP A CA 1
ATOM 693 C C . ASP A 1 93 ? -0.161 -2.640 -14.977 1.00 88.44 93 ASP A C 1
ATOM 695 O O . ASP A 1 93 ? -0.962 -2.336 -14.090 1.00 88.44 93 ASP A O 1
ATOM 699 N N . ASP A 1 94 ? -0.143 -3.859 -15.536 1.00 91.56 94 ASP A N 1
ATOM 700 C CA . ASP A 1 94 ? -1.042 -4.955 -15.141 1.00 91.56 94 ASP A CA 1
ATOM 701 C C . ASP A 1 94 ? -0.565 -5.665 -13.852 1.00 91.56 94 ASP A C 1
ATOM 703 O O . ASP A 1 94 ? -1.300 -6.451 -13.246 1.00 91.56 94 ASP A O 1
ATOM 707 N N . SER A 1 95 ? 0.660 -5.374 -13.395 1.00 95.31 95 SER A N 1
ATOM 708 C CA . SER A 1 95 ? 1.242 -5.907 -12.160 1.00 95.31 95 SER A CA 1
ATOM 709 C C . SER A 1 95 ? 1.089 -4.944 -10.977 1.00 95.31 95 SER A C 1
ATOM 711 O O . SER A 1 95 ? 1.292 -3.732 -11.091 1.00 95.31 95 SER A O 1
ATOM 713 N N . LEU A 1 96 ? 0.842 -5.485 -9.779 1.00 97.38 96 LEU A N 1
ATOM 714 C CA . LEU A 1 96 ? 0.847 -4.717 -8.525 1.00 97.38 96 LEU A CA 1
ATOM 715 C C . LEU A 1 96 ? 2.234 -4.628 -7.865 1.00 97.38 96 LEU A C 1
ATOM 717 O O . LEU A 1 96 ? 2.391 -3.961 -6.836 1.00 97.38 96 LEU A O 1
ATOM 721 N N . ASP A 1 97 ? 3.247 -5.267 -8.445 1.00 97.44 97 ASP A N 1
ATOM 722 C CA . ASP A 1 97 ? 4.611 -5.295 -7.928 1.00 97.44 97 ASP A CA 1
ATOM 723 C C . ASP A 1 97 ? 5.436 -4.106 -8.456 1.00 97.44 97 ASP A C 1
ATOM 725 O O . ASP A 1 97 ? 5.269 -3.620 -9.576 1.00 97.44 97 ASP A O 1
ATOM 729 N N . GLY A 1 98 ? 6.317 -3.577 -7.609 1.00 96.00 98 GLY A N 1
ATOM 730 C CA . GLY A 1 98 ? 7.140 -2.403 -7.912 1.00 96.00 98 GLY A CA 1
ATOM 731 C C . GLY A 1 98 ? 6.334 -1.105 -8.024 1.00 96.00 98 GLY A C 1
ATOM 732 O O . GLY A 1 98 ? 6.663 -0.224 -8.824 1.00 96.00 98 GLY A O 1
ATOM 733 N N . LYS A 1 99 ? 5.255 -0.983 -7.242 1.00 96.38 99 LYS A N 1
ATOM 734 C CA . LYS A 1 99 ? 4.284 0.114 -7.296 1.00 96.38 99 LYS A CA 1
ATOM 735 C C . LYS A 1 99 ? 4.170 0.851 -5.960 1.00 96.38 99 LYS A C 1
ATOM 737 O O . LYS A 1 99 ? 4.479 0.336 -4.885 1.00 96.38 99 LYS A O 1
ATOM 742 N N . VAL A 1 100 ? 3.627 2.062 -6.026 1.00 96.81 100 VAL A N 1
ATOM 743 C CA . VAL A 1 100 ? 2.869 2.636 -4.910 1.00 96.81 100 VAL A CA 1
ATOM 744 C C . VAL A 1 100 ? 1.403 2.634 -5.302 1.00 96.81 100 VAL A C 1
ATOM 746 O O . VAL A 1 100 ? 1.034 3.182 -6.343 1.00 96.81 100 VAL A O 1
ATOM 749 N N . LEU A 1 101 ? 0.594 2.005 -4.460 1.00 97.06 101 LEU A N 1
ATOM 750 C CA . LEU A 1 101 ? -0.830 1.774 -4.644 1.00 97.06 101 LEU A CA 1
ATOM 751 C C . LEU A 1 101 ? -1.630 2.633 -3.661 1.00 97.06 101 LEU A C 1
ATOM 753 O O . LEU A 1 101 ? -1.163 2.931 -2.555 1.00 97.06 101 LEU A O 1
ATOM 757 N N . ARG A 1 102 ? -2.847 3.006 -4.053 1.00 96.31 102 ARG A N 1
ATOM 758 C CA . ARG A 1 102 ? -3.774 3.817 -3.263 1.00 96.31 102 ARG A CA 1
ATOM 759 C C . ARG A 1 102 ? -5.177 3.215 -3.347 1.00 96.31 102 ARG A C 1
ATOM 761 O O . ARG A 1 102 ? -5.796 3.235 -4.403 1.00 96.31 102 ARG A O 1
ATOM 768 N N . ILE A 1 103 ? -5.685 2.739 -2.214 1.00 97.31 103 ILE A N 1
ATOM 769 C CA . ILE A 1 103 ? -7.030 2.159 -2.076 1.00 97.31 103 ILE A CA 1
ATOM 770 C C . ILE A 1 103 ? -7.813 2.852 -0.958 1.00 97.31 103 ILE A C 1
ATOM 772 O O . ILE A 1 103 ? -7.244 3.531 -0.101 1.00 97.31 103 ILE A O 1
ATOM 776 N N . ARG A 1 104 ? -9.132 2.692 -0.945 1.00 96.75 104 ARG A N 1
ATOM 777 C CA . ARG A 1 104 ? -9.983 3.031 0.196 1.00 96.75 104 ARG A CA 1
ATOM 778 C C . ARG A 1 104 ? -9.849 1.964 1.296 1.00 96.75 104 ARG A C 1
ATOM 780 O O . ARG A 1 104 ? -9.397 0.853 1.021 1.00 96.75 104 ARG A O 1
ATOM 787 N N . PRO A 1 105 ? -10.253 2.257 2.547 1.00 95.81 105 PRO A N 1
ATOM 788 C CA . PRO A 1 105 ? -10.207 1.279 3.643 1.00 95.81 105 PRO A CA 1
ATOM 789 C C . PRO A 1 105 ? -11.017 -0.009 3.395 1.00 95.81 105 PRO A C 1
ATOM 791 O O . PRO A 1 105 ? -10.789 -1.018 4.055 1.00 95.81 105 PRO A O 1
ATOM 794 N N . ASP A 1 106 ? -11.983 0.023 2.479 1.00 94.38 106 ASP A N 1
ATOM 795 C CA . ASP A 1 106 ? -12.781 -1.137 2.069 1.00 94.38 106 ASP A CA 1
ATOM 796 C C . ASP A 1 106 ? -12.172 -1.928 0.897 1.00 94.38 106 ASP A C 1
ATOM 798 O O . ASP A 1 106 ? -12.779 -2.893 0.443 1.00 94.38 106 ASP A O 1
ATOM 802 N N . GLY A 1 107 ? -10.991 -1.531 0.413 1.00 95.44 107 GLY A N 1
ATOM 803 C CA . GLY A 1 107 ? -10.297 -2.161 -0.710 1.00 95.44 107 GLY A CA 1
ATOM 804 C C . GLY A 1 107 ? -10.640 -1.579 -2.084 1.00 95.44 107 GLY A C 1
ATOM 805 O O . GLY A 1 107 ? -9.956 -1.889 -3.056 1.00 95.44 107 GLY A O 1
ATOM 806 N N . SER A 1 108 ? -11.649 -0.708 -2.190 1.00 95.94 108 SER A N 1
ATOM 807 C CA . SER A 1 108 ? -12.030 -0.107 -3.474 1.00 95.94 108 SER A CA 1
ATOM 808 C C . SER A 1 108 ? -11.028 0.951 -3.953 1.00 95.94 108 SER A C 1
ATOM 810 O O . SER A 1 108 ? -10.346 1.602 -3.158 1.00 95.94 108 SER A O 1
ATOM 812 N N . VAL A 1 109 ? -10.946 1.168 -5.266 1.00 95.56 109 VAL A N 1
ATOM 813 C CA . VAL A 1 109 ? -10.131 2.243 -5.850 1.00 95.56 109 VAL A CA 1
ATOM 814 C C . VAL A 1 109 ? -10.809 3.602 -5.593 1.00 95.56 109 VAL A C 1
ATOM 816 O O . VAL A 1 109 ? -12.017 3.724 -5.809 1.00 95.56 109 VAL A O 1
ATOM 819 N N . PRO A 1 110 ? -10.092 4.637 -5.106 1.00 93.12 110 PRO A N 1
ATOM 820 C CA . PRO A 1 110 ? -10.652 5.973 -4.923 1.00 93.12 110 PRO A CA 1
ATOM 821 C C . PRO A 1 110 ? -11.096 6.602 -6.247 1.00 93.12 110 PRO A C 1
ATOM 823 O O . PRO A 1 110 ? -10.334 6.617 -7.203 1.00 93.12 110 PRO A O 1
ATOM 826 N N . GLU A 1 111 ? -12.284 7.205 -6.284 1.00 89.00 111 GLU A N 1
ATOM 827 C CA . GLU A 1 111 ? -12.840 7.837 -7.499 1.00 89.00 111 GLU A CA 1
ATOM 828 C C . GLU A 1 111 ? -12.033 9.042 -8.002 1.00 89.00 111 GLU A C 1
ATOM 830 O O . GLU A 1 111 ? -12.156 9.432 -9.156 1.00 89.00 111 GLU A O 1
ATOM 835 N N . ASP A 1 112 ? -11.219 9.652 -7.137 1.00 86.44 112 ASP A N 1
ATOM 836 C CA . ASP A 1 112 ? -10.372 10.796 -7.476 1.00 86.44 112 ASP A CA 1
ATOM 837 C C . ASP A 1 112 ? -9.026 10.384 -8.097 1.00 86.44 112 ASP A C 1
ATOM 839 O O . ASP A 1 112 ? -8.119 11.209 -8.230 1.00 86.44 112 ASP A O 1
ATOM 843 N N . THR A 1 113 ? -8.858 9.103 -8.428 1.00 83.31 113 THR A N 1
ATOM 844 C CA . THR A 1 113 ? -7.698 8.616 -9.173 1.00 83.31 113 THR A CA 1
ATOM 845 C C . THR A 1 113 ? -7.884 8.862 -10.684 1.00 83.31 113 THR A C 1
ATOM 847 O O . THR A 1 113 ? -9.018 8.844 -11.162 1.00 83.31 113 THR A O 1
ATOM 850 N N . PRO A 1 114 ? -6.810 9.085 -11.468 1.00 80.25 114 PRO A N 1
ATOM 851 C CA . PRO A 1 114 ? -6.926 9.291 -12.917 1.00 80.25 114 PRO A CA 1
ATOM 852 C C . PRO A 1 114 ? -7.533 8.112 -13.691 1.00 80.25 114 PRO A C 1
ATOM 854 O O . PRO A 1 114 ? -8.193 8.340 -14.701 1.00 80.25 114 PRO A O 1
ATOM 857 N N . ASP A 1 115 ? -7.303 6.884 -13.225 1.00 84.88 115 ASP A N 1
ATOM 858 C CA . ASP A 1 115 ? -7.850 5.653 -13.799 1.00 84.88 115 ASP A CA 1
ATOM 859 C C . ASP A 1 115 ? -8.542 4.821 -12.700 1.00 84.88 115 ASP A C 1
ATOM 861 O O . ASP A 1 115 ? -7.855 4.236 -11.857 1.00 84.88 115 ASP A O 1
ATOM 865 N N . PRO A 1 116 ? -9.887 4.806 -12.652 1.00 85.75 116 PRO A N 1
ATOM 866 C CA . PRO A 1 116 ? -10.643 4.171 -11.575 1.00 85.75 116 PRO A CA 1
ATOM 867 C C . PRO A 1 116 ? -10.568 2.640 -11.586 1.00 85.75 116 PRO A C 1
ATOM 869 O O . PRO A 1 116 ? -10.966 2.023 -10.596 1.00 85.75 116 PRO A O 1
ATOM 872 N N . ASP A 1 117 ? -10.058 2.029 -12.657 1.00 89.06 117 ASP A N 1
ATOM 873 C CA . ASP A 1 117 ? -9.966 0.575 -12.784 1.00 89.06 117 ASP A CA 1
ATOM 874 C C . ASP A 1 117 ? -8.689 0.014 -12.137 1.00 89.06 117 ASP A C 1
ATOM 876 O O . ASP A 1 117 ? -8.545 -1.202 -11.990 1.00 89.06 117 ASP A O 1
ATOM 880 N N . THR A 1 118 ? -7.774 0.883 -11.685 1.00 92.94 118 THR A N 1
ATOM 881 C CA . THR A 1 118 ? -6.498 0.478 -11.089 1.00 92.94 118 THR A CA 1
ATOM 882 C C . THR A 1 118 ? -6.198 1.178 -9.758 1.00 92.94 118 THR A C 1
ATOM 884 O O . THR A 1 118 ? -6.365 2.392 -9.619 1.00 92.94 118 THR A O 1
ATOM 887 N N . PRO A 1 119 ? -5.674 0.452 -8.747 1.00 95.44 119 PRO A N 1
ATOM 888 C CA . PRO A 1 119 ? -5.178 1.064 -7.515 1.00 95.44 119 PRO A CA 1
ATOM 889 C C . PRO A 1 119 ? -3.823 1.768 -7.708 1.00 95.44 119 PRO A C 1
ATOM 891 O O . PRO A 1 119 ? -3.251 2.278 -6.741 1.00 95.44 119 PRO A O 1
ATOM 894 N N . LEU A 1 120 ? -3.264 1.762 -8.921 1.00 94.56 120 LEU A N 1
ATOM 895 C CA . LEU A 1 120 ? -1.945 2.295 -9.222 1.00 94.56 120 LEU A CA 1
ATOM 896 C C . LEU A 1 120 ? -1.879 3.816 -9.022 1.00 94.56 120 LEU A C 1
ATOM 898 O O . LEU A 1 120 ? -2.583 4.586 -9.668 1.00 94.56 120 LEU A O 1
ATOM 902 N N . HIS A 1 121 ? -0.964 4.267 -8.160 1.00 92.94 121 HIS A N 1
ATOM 903 C CA . HIS A 1 121 ? -0.627 5.686 -8.045 1.00 92.94 121 HIS A CA 1
ATOM 904 C C . HIS A 1 121 ? 0.675 6.035 -8.769 1.00 92.94 121 HIS A C 1
ATOM 906 O O . HIS A 1 121 ? 0.753 7.063 -9.436 1.00 92.94 121 HIS A O 1
ATOM 912 N N . SER A 1 122 ? 1.710 5.205 -8.627 1.00 93.00 122 SER A N 1
ATOM 913 C CA . SER A 1 122 ? 2.984 5.370 -9.339 1.00 93.00 122 SER A CA 1
ATOM 914 C C . SER A 1 122 ? 3.659 4.018 -9.545 1.00 93.00 122 SER A C 1
ATOM 916 O O . SER A 1 122 ? 3.560 3.149 -8.676 1.00 93.00 122 SER A O 1
ATOM 918 N N . SER A 1 123 ? 4.350 3.857 -10.670 1.00 92.94 123 SER A N 1
ATOM 919 C CA . SER A 1 123 ? 5.037 2.624 -11.072 1.00 92.94 123 SER A CA 1
ATOM 920 C C . SER A 1 123 ? 6.555 2.788 -11.071 1.00 92.94 123 SER A C 1
ATOM 922 O O . SER A 1 123 ? 7.065 3.850 -10.725 1.00 92.94 123 SER A O 1
ATOM 924 N N . GLY A 1 124 ? 7.296 1.744 -11.432 1.00 90.56 124 GLY A N 1
ATOM 925 C CA . GLY A 1 124 ? 8.741 1.794 -11.639 1.00 90.56 124 GLY A CA 1
ATOM 926 C C . GLY A 1 124 ? 9.604 1.759 -10.381 1.00 90.56 124 GLY A C 1
ATOM 927 O O . GLY A 1 124 ? 10.772 2.150 -10.452 1.00 90.56 124 GLY A O 1
ATOM 928 N N . HIS A 1 125 ? 9.054 1.319 -9.248 1.00 92.81 125 HIS A N 1
ATOM 929 C CA . HIS A 1 125 ? 9.771 1.190 -7.978 1.00 92.81 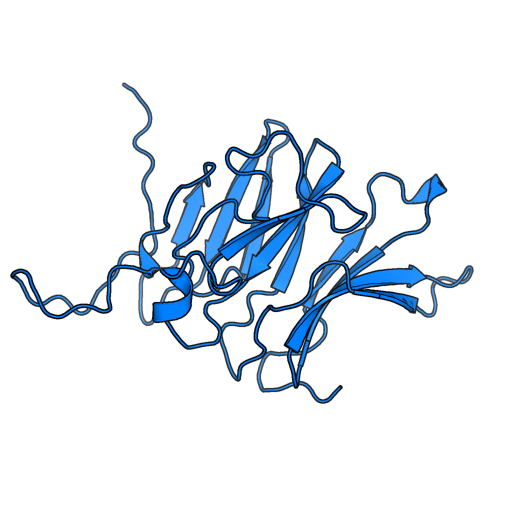125 HIS A CA 1
ATOM 930 C C . HIS A 1 125 ? 10.430 -0.178 -7.859 1.00 92.81 125 HIS A C 1
ATOM 932 O O . HIS A 1 125 ? 9.888 -1.183 -8.309 1.00 92.81 125 HIS A O 1
ATOM 938 N N . ARG A 1 126 ? 11.578 -0.239 -7.188 1.00 92.38 126 ARG A N 1
ATOM 939 C CA . ARG A 1 126 ? 12.277 -1.506 -6.939 1.00 92.38 126 ARG A CA 1
ATOM 940 C C . ARG A 1 126 ? 11.808 -2.169 -5.649 1.00 92.38 126 ARG A C 1
ATOM 942 O O . ARG A 1 126 ? 11.520 -3.359 -5.612 1.00 92.38 126 ARG A O 1
ATOM 949 N N . ASN A 1 127 ? 11.792 -1.415 -4.549 1.00 93.56 127 ASN A N 1
ATOM 950 C CA . ASN A 1 127 ? 11.473 -1.953 -3.225 1.00 93.56 127 ASN A CA 1
ATOM 951 C C . ASN A 1 127 ? 11.051 -0.841 -2.256 1.00 93.56 127 ASN A C 1
ATOM 953 O O . ASN A 1 127 ? 11.869 -0.348 -1.477 1.00 93.56 127 ASN A O 1
ATOM 957 N N . VAL A 1 128 ? 9.785 -0.425 -2.291 1.00 95.12 128 VAL A N 1
ATOM 958 C CA . VAL A 1 128 ? 9.305 0.690 -1.461 1.00 95.12 128 VAL A CA 1
ATOM 959 C C . VAL A 1 128 ? 9.254 0.288 0.020 1.00 95.12 128 VAL A C 1
ATOM 961 O O . VAL A 1 128 ? 8.316 -0.367 0.471 1.00 95.12 128 VAL A O 1
ATOM 964 N N . GLN A 1 129 ? 10.255 0.704 0.801 1.00 92.31 129 GLN A N 1
ATOM 965 C CA . GLN A 1 129 ? 10.349 0.398 2.239 1.00 92.31 129 GLN A CA 1
ATOM 966 C C . GLN A 1 129 ? 9.860 1.540 3.133 1.00 92.31 129 GLN A C 1
ATOM 968 O O . GLN A 1 129 ? 9.460 1.316 4.278 1.00 92.31 129 GLN A O 1
ATOM 973 N N . GLY A 1 130 ? 9.873 2.771 2.621 1.00 92.81 130 GLY A N 1
ATOM 974 C CA . GLY A 1 130 ? 9.360 3.939 3.326 1.00 92.81 130 GLY A CA 1
ATOM 975 C C . GLY A 1 130 ? 8.322 4.679 2.502 1.00 92.81 130 GLY A C 1
ATOM 976 O O . GLY A 1 130 ? 8.440 4.795 1.287 1.00 92.81 130 GLY A O 1
ATOM 977 N N . LEU A 1 131 ? 7.312 5.188 3.201 1.00 94.19 131 LEU A N 1
ATOM 978 C CA . LEU A 1 131 ? 6.255 6.046 2.689 1.00 94.19 131 LEU A CA 1
ATOM 979 C C . LEU A 1 131 ? 5.977 7.096 3.756 1.00 94.19 131 LEU A C 1
ATOM 981 O O . LEU A 1 131 ? 5.743 6.754 4.921 1.00 94.19 131 LEU A O 1
ATOM 985 N N . ALA A 1 132 ? 6.019 8.356 3.345 1.00 92.38 132 ALA A N 1
ATOM 986 C CA . ALA A 1 132 ? 5.641 9.502 4.151 1.00 92.38 132 ALA A CA 1
ATOM 987 C C . ALA A 1 132 ? 4.528 10.262 3.429 1.00 92.38 132 ALA A C 1
ATOM 989 O O . ALA A 1 132 ? 4.669 10.627 2.261 1.00 92.38 132 ALA A O 1
ATOM 990 N N . LEU A 1 133 ? 3.423 10.472 4.139 1.00 91.19 133 LEU A N 1
ATOM 991 C CA . LEU A 1 133 ? 2.209 11.097 3.630 1.00 91.19 133 LEU A CA 1
ATOM 992 C C . LEU A 1 133 ? 2.108 12.479 4.274 1.00 91.19 133 LEU A C 1
ATOM 994 O O . LEU A 1 133 ? 1.887 12.592 5.480 1.00 91.19 133 LEU A O 1
ATOM 998 N N . GLY A 1 134 ? 2.372 13.517 3.486 1.00 89.19 134 GLY A N 1
ATOM 999 C CA . GLY A 1 134 ? 2.335 14.904 3.929 1.00 89.19 134 GLY A CA 1
ATOM 1000 C C . GLY A 1 134 ? 0.905 15.390 4.192 1.00 89.19 134 GLY A C 1
ATOM 1001 O O . GLY A 1 134 ? -0.041 14.890 3.578 1.00 89.19 134 GLY A O 1
ATOM 1002 N N . PRO A 1 135 ? 0.723 16.384 5.080 1.00 87.25 135 PRO A N 1
ATOM 1003 C CA . PRO A 1 135 ? -0.591 16.971 5.357 1.00 87.25 135 PRO A CA 1
ATOM 1004 C C . PRO A 1 135 ? -1.170 17.733 4.154 1.00 87.25 135 PRO A C 1
ATOM 1006 O O . PRO A 1 135 ? -2.375 17.941 4.079 1.00 87.25 135 PRO A O 1
ATOM 1009 N N . ASP A 1 136 ? -0.316 18.127 3.210 1.00 87.81 136 ASP A N 1
ATOM 1010 C CA . ASP A 1 136 ? -0.648 18.760 1.932 1.00 87.81 136 ASP A CA 1
ATOM 1011 C C . ASP A 1 136 ? -1.009 17.745 0.829 1.00 87.81 136 ASP A C 1
ATOM 1013 O O . ASP A 1 136 ? -1.247 18.132 -0.312 1.00 87.81 136 ASP A O 1
ATOM 1017 N N . GLY A 1 137 ? -1.019 16.446 1.148 1.00 84.81 137 GLY A N 1
ATOM 1018 C CA . GLY A 1 137 ? -1.229 15.368 0.183 1.00 84.81 137 GLY A CA 1
ATOM 1019 C C . GLY A 1 137 ? 0.034 14.946 -0.571 1.00 84.81 137 GLY A C 1
ATOM 1020 O O . GLY A 1 137 ? -0.026 13.995 -1.349 1.00 84.81 137 GLY A O 1
ATOM 1021 N N . THR A 1 138 ? 1.187 15.583 -0.329 1.00 88.81 138 THR A N 1
ATOM 1022 C CA . THR A 1 138 ? 2.451 15.177 -0.952 1.00 88.81 138 THR A CA 1
ATOM 1023 C C . THR A 1 138 ? 2.872 13.808 -0.427 1.00 88.81 138 THR A C 1
ATOM 1025 O O . THR A 1 138 ? 3.101 13.632 0.771 1.00 88.81 138 THR A O 1
ATOM 1028 N N . VAL A 1 139 ? 3.049 12.838 -1.323 1.00 89.31 139 VAL A N 1
ATOM 1029 C CA . VAL A 1 139 ? 3.542 11.503 -0.966 1.00 89.31 139 VAL A CA 1
ATOM 1030 C C . VAL A 1 139 ? 5.014 11.379 -1.317 1.00 89.31 139 VAL A C 1
ATOM 1032 O O . VAL A 1 139 ? 5.444 11.761 -2.406 1.00 89.31 139 VAL A O 1
ATOM 1035 N N . ARG A 1 140 ? 5.800 10.836 -0.387 1.00 92.19 140 ARG A N 1
ATOM 1036 C CA . ARG A 1 140 ? 7.212 10.527 -0.603 1.00 92.19 140 ARG A CA 1
ATOM 1037 C C . ARG A 1 140 ? 7.480 9.056 -0.356 1.00 92.19 140 ARG A C 1
ATOM 1039 O O . ARG A 1 140 ? 7.038 8.531 0.662 1.00 92.19 140 ARG A O 1
ATOM 1046 N N . ALA A 1 141 ? 8.240 8.425 -1.242 1.00 91.38 141 ALA A N 1
ATOM 1047 C CA . ALA A 1 141 ? 8.720 7.058 -1.079 1.00 91.38 141 ALA A CA 1
ATOM 1048 C C . ALA A 1 141 ? 10.230 7.043 -0.852 1.00 91.38 141 ALA A C 1
ATOM 1050 O O . ALA A 1 141 ? 10.943 7.854 -1.439 1.00 91.38 141 ALA A O 1
ATOM 1051 N N . SER A 1 142 ? 10.714 6.113 -0.030 1.00 89.19 142 SER A N 1
ATOM 1052 C CA . SER A 1 142 ? 12.138 5.781 0.041 1.00 89.19 142 SER A CA 1
ATOM 1053 C C . SER A 1 142 ? 12.364 4.332 -0.359 1.00 89.19 142 SER A C 1
ATOM 1055 O O . SER A 1 142 ? 11.683 3.434 0.151 1.00 89.19 142 SER A O 1
ATOM 1057 N N . GLU A 1 143 ? 13.348 4.106 -1.219 1.00 82.56 143 GLU A N 1
ATOM 1058 C CA . GLU A 1 143 ? 13.665 2.783 -1.747 1.00 82.56 143 GLU A CA 1
ATOM 1059 C C . GLU A 1 143 ? 15.181 2.561 -1.837 1.00 82.56 143 GLU A C 1
ATOM 1061 O O . GLU A 1 143 ? 15.918 3.466 -2.243 1.00 82.56 143 GLU A O 1
ATOM 1066 N N . PRO A 1 144 ? 15.672 1.368 -1.457 1.00 78.75 144 PRO A N 1
ATOM 1067 C CA . PRO A 1 144 ? 17.068 1.027 -1.623 1.00 78.75 144 PRO A CA 1
ATOM 1068 C C . PRO A 1 144 ? 17.380 0.770 -3.098 1.00 78.75 144 PRO A C 1
ATOM 1070 O O . PRO A 1 144 ? 16.706 -0.014 -3.785 1.00 78.75 144 PRO A O 1
ATOM 1073 N N . GLY A 1 145 ? 18.468 1.376 -3.558 1.00 65.69 145 GLY A N 1
ATOM 1074 C CA . GLY A 1 145 ? 19.055 1.085 -4.854 1.00 65.69 145 GLY A CA 1
ATOM 1075 C C . GLY A 1 145 ? 19.637 -0.329 -4.890 1.00 65.69 145 GLY A C 1
ATOM 1076 O O . GLY A 1 145 ? 19.621 -1.078 -3.909 1.00 65.69 145 GLY A O 1
ATOM 1077 N N . HIS A 1 146 ? 20.158 -0.742 -6.045 1.00 68.38 146 HIS A N 1
ATOM 1078 C CA . HIS A 1 146 ? 20.736 -2.080 -6.160 1.00 68.38 146 HIS A CA 1
ATOM 1079 C C . HIS A 1 146 ? 22.098 -2.189 -5.454 1.00 68.38 146 HIS A C 1
ATOM 1081 O O . HIS A 1 146 ? 22.220 -2.865 -4.439 1.00 68.38 146 HIS A O 1
ATOM 1087 N N . ARG A 1 147 ? 23.164 -1.617 -6.030 1.00 63.16 147 ARG A N 1
ATOM 1088 C CA . ARG A 1 147 ? 24.517 -1.579 -5.419 1.00 63.16 147 ARG A CA 1
ATOM 1089 C C . ARG A 1 147 ? 24.920 -0.176 -4.966 1.00 63.16 147 ARG A C 1
ATOM 1091 O O . ARG A 1 147 ? 25.866 -0.027 -4.205 1.00 63.16 147 ARG A O 1
ATOM 1098 N N . MET A 1 148 ? 24.236 0.830 -5.494 1.00 52.06 148 MET A N 1
ATOM 1099 C CA . MET A 1 148 ? 24.391 2.257 -5.242 1.00 52.06 148 MET A CA 1
ATOM 1100 C C . MET A 1 148 ? 23.012 2.908 -5.473 1.00 52.06 148 MET A C 1
ATOM 1102 O O . MET A 1 148 ? 22.156 2.289 -6.111 1.00 52.06 148 MET A O 1
ATOM 1106 N N . TRP A 1 149 ? 22.852 4.156 -5.020 1.00 69.88 149 TRP A N 1
ATOM 1107 C CA . TRP A 1 149 ? 21.750 5.067 -5.380 1.00 69.88 149 TRP A CA 1
ATOM 1108 C C . TRP A 1 149 ? 20.391 4.736 -4.758 1.00 69.88 149 TRP A C 1
ATOM 1110 O O . TRP A 1 149 ? 19.396 4.549 -5.458 1.00 69.88 149 TRP A O 1
ATOM 1120 N N . ASP A 1 150 ? 20.357 4.723 -3.428 1.00 75.12 150 ASP A N 1
ATOM 1121 C CA . ASP A 1 150 ? 19.103 4.806 -2.681 1.00 75.12 150 ASP A CA 1
ATOM 1122 C C . ASP A 1 150 ? 18.348 6.087 -3.059 1.00 75.12 150 ASP A C 1
ATOM 1124 O O . ASP A 1 150 ? 18.946 7.145 -3.281 1.00 75.12 150 ASP A O 1
ATOM 1128 N N . GLY A 1 151 ? 17.028 5.973 -3.171 1.00 71.56 151 GLY A N 1
ATOM 1129 C CA . GLY A 1 151 ? 16.156 7.035 -3.651 1.00 71.56 151 GLY A CA 1
ATOM 1130 C C . GLY A 1 151 ? 15.210 7.538 -2.571 1.00 71.56 151 GLY A C 1
ATOM 1131 O O . GLY A 1 151 ? 14.675 6.759 -1.783 1.00 71.56 151 GLY A O 1
ATOM 1132 N N . VAL A 1 152 ? 14.962 8.848 -2.582 1.00 81.88 152 VAL A N 1
ATOM 1133 C CA . VAL A 1 152 ? 13.756 9.448 -2.004 1.00 81.88 152 VAL A CA 1
ATOM 1134 C C . VAL A 1 152 ? 13.009 10.131 -3.140 1.00 81.88 152 VAL A C 1
ATOM 1136 O O . VAL A 1 152 ? 13.526 11.066 -3.750 1.00 81.88 152 VAL A O 1
ATOM 1139 N N . ASN A 1 153 ? 11.801 9.663 -3.425 1.00 82.69 153 ASN A N 1
ATOM 1140 C CA . ASN A 1 153 ? 10.989 10.099 -4.552 1.00 82.69 153 ASN A CA 1
ATOM 1141 C C . ASN A 1 153 ? 9.774 10.878 -4.056 1.00 82.69 153 ASN A C 1
ATOM 1143 O O . ASN A 1 153 ? 9.097 10.434 -3.135 1.00 82.69 153 ASN A O 1
ATOM 1147 N N . VAL A 1 154 ? 9.481 12.025 -4.674 1.00 87.06 154 VAL A N 1
ATOM 1148 C CA . VAL A 1 154 ? 8.181 12.698 -4.530 1.00 87.06 154 VAL A CA 1
ATOM 1149 C C . VAL A 1 154 ? 7.253 12.119 -5.589 1.00 87.06 154 VAL A C 1
ATOM 1151 O O . VAL A 1 154 ? 7.559 12.192 -6.779 1.00 87.06 154 VAL A O 1
ATOM 1154 N N . LEU A 1 155 ? 6.142 11.529 -5.161 1.00 86.38 155 LEU A N 1
ATOM 1155 C CA . LEU A 1 155 ? 5.237 10.806 -6.045 1.00 86.38 155 LEU A CA 1
ATOM 1156 C C . LEU A 1 155 ? 4.168 11.737 -6.607 1.00 86.38 155 LEU A C 1
ATOM 1158 O O . LEU A 1 155 ? 3.684 12.643 -5.926 1.00 86.38 155 LEU A O 1
ATOM 1162 N N . LYS A 1 156 ? 3.796 11.486 -7.859 1.00 83.94 156 LYS A N 1
ATOM 1163 C CA . LYS A 1 156 ? 2.644 12.093 -8.522 1.00 83.94 156 LYS A CA 1
ATOM 1164 C C . LYS A 1 156 ? 1.823 10.979 -9.176 1.00 83.94 156 LYS A C 1
ATOM 1166 O O . LYS A 1 156 ? 2.433 9.994 -9.600 1.00 83.94 156 LYS A O 1
ATOM 1171 N N . PRO A 1 157 ? 0.494 11.142 -9.306 1.00 81.75 157 PRO A N 1
ATOM 1172 C CA . PRO A 1 157 ? -0.335 10.182 -10.025 1.00 81.75 157 PRO A CA 1
ATOM 1173 C C . PRO A 1 157 ? 0.219 9.891 -11.427 1.00 81.75 157 PRO A C 1
ATOM 1175 O O . PRO A 1 157 ? 0.554 10.825 -12.158 1.00 81.75 157 PRO A O 1
ATOM 1178 N N . GLY A 1 158 ? 0.331 8.610 -11.782 1.00 76.75 158 GLY A N 1
ATOM 1179 C CA . GLY A 1 158 ? 0.792 8.140 -13.094 1.00 76.75 158 GLY A CA 1
ATOM 1180 C C . GLY A 1 158 ? 2.291 8.323 -13.363 1.00 76.75 158 GLY A C 1
ATOM 1181 O O . GLY A 1 158 ? 2.747 8.089 -14.478 1.00 76.75 158 GLY A O 1
ATOM 1182 N N . LEU A 1 159 ? 3.080 8.760 -12.376 1.00 78.19 159 LEU A N 1
ATOM 1183 C CA . LEU A 1 159 ? 4.520 8.932 -12.553 1.00 78.19 159 LEU A CA 1
ATOM 1184 C C . LEU A 1 159 ? 5.246 7.587 -12.433 1.00 78.19 159 LEU A C 1
ATOM 1186 O O . LEU A 1 159 ? 5.079 6.871 -11.449 1.00 78.19 159 LEU A O 1
ATOM 1190 N N . THR A 1 160 ? 6.112 7.282 -13.398 1.00 76.12 160 THR A N 1
ATOM 1191 C CA . THR A 1 160 ? 7.031 6.138 -13.329 1.00 76.12 160 THR A CA 1
ATOM 1192 C C . THR A 1 160 ? 8.340 6.550 -12.655 1.00 76.12 160 THR A C 1
ATOM 1194 O O . THR A 1 160 ? 9.051 7.436 -13.141 1.00 76.12 160 THR A O 1
ATOM 1197 N N . ALA A 1 161 ? 8.680 5.901 -11.545 1.00 63.12 161 ALA A N 1
ATOM 1198 C CA . ALA A 1 161 ? 9.973 6.016 -10.893 1.00 63.12 161 ALA A CA 1
ATOM 1199 C C . ALA A 1 161 ? 11.090 5.439 -11.781 1.00 63.12 161 ALA A C 1
ATOM 1201 O O . ALA A 1 161 ? 10.891 4.569 -12.632 1.00 63.12 161 ALA A O 1
ATOM 1202 N N . GLY A 1 162 ? 12.298 5.976 -11.623 1.00 59.34 162 GLY A N 1
ATOM 1203 C CA . GLY A 1 162 ? 13.417 5.707 -12.526 1.00 59.34 162 GLY A CA 1
ATOM 1204 C C . GLY A 1 162 ? 13.933 4.263 -12.542 1.00 59.34 162 GLY A C 1
ATOM 1205 O O . GLY A 1 162 ? 14.657 3.921 -13.480 1.00 59.34 162 GLY A O 1
ATOM 1206 N N . CYS A 1 163 ? 13.573 3.414 -11.569 1.00 55.62 163 CYS A N 1
ATOM 1207 C CA . CYS A 1 163 ? 14.175 2.085 -11.426 1.00 55.62 163 CYS A CA 1
ATOM 1208 C C . CYS A 1 163 ? 13.742 1.094 -12.538 1.00 55.62 163 CYS A C 1
ATOM 1210 O O . CYS A 1 163 ? 14.532 0.218 -12.888 1.00 55.62 163 CYS A O 1
ATOM 1212 N N . ALA A 1 164 ? 12.567 1.265 -13.165 1.00 48.78 164 ALA A N 1
ATOM 1213 C CA . ALA A 1 164 ? 12.042 0.369 -14.218 1.00 48.78 164 ALA A CA 1
ATOM 1214 C C . ALA A 1 164 ? 12.803 0.388 -15.565 1.00 48.78 164 ALA A C 1
ATOM 1216 O O . ALA A 1 164 ? 12.754 -0.571 -16.330 1.00 48.78 164 ALA A O 1
ATOM 1217 N N . ARG A 1 165 ? 13.529 1.462 -15.907 1.00 47.69 165 ARG A N 1
ATOM 1218 C CA . ARG A 1 165 ? 14.088 1.660 -17.268 1.00 47.69 165 ARG A CA 1
ATOM 1219 C C . ARG A 1 165 ? 15.355 0.848 -17.592 1.00 47.69 165 ARG A C 1
ATOM 1221 O O . ARG A 1 165 ? 16.147 1.268 -18.432 1.00 47.69 165 ARG A O 1
ATOM 1228 N N . SER A 1 166 ? 15.574 -0.305 -16.961 1.00 41.66 166 SER A N 1
ATOM 1229 C CA . SER A 1 166 ? 16.811 -1.088 -17.135 1.00 41.66 166 SER A CA 1
ATOM 1230 C C . SER A 1 166 ? 16.685 -2.438 -17.860 1.00 41.66 166 SER A C 1
ATOM 1232 O O . SER A 1 166 ? 17.695 -3.127 -17.980 1.00 41.66 166 SER A O 1
ATOM 1234 N N . ALA A 1 167 ? 15.534 -2.772 -18.460 1.00 33.72 167 ALA A N 1
ATOM 1235 C CA . ALA A 1 167 ? 15.314 -4.073 -19.115 1.00 33.72 167 ALA A CA 1
ATOM 1236 C C . ALA A 1 167 ? 14.887 -4.007 -20.607 1.00 33.72 167 ALA A C 1
ATOM 1238 O O . ALA A 1 167 ? 13.904 -4.616 -21.015 1.00 33.72 167 ALA A O 1
ATOM 1239 N N . SER A 1 168 ? 15.617 -3.294 -21.481 1.00 24.00 168 SER A N 1
ATOM 1240 C CA . SER A 1 168 ? 15.483 -3.498 -22.944 1.00 24.00 168 SER A CA 1
ATOM 1241 C C . SER A 1 168 ? 16.763 -3.188 -23.739 1.00 24.00 168 SER A C 1
ATOM 1243 O O . SER A 1 168 ? 17.393 -2.152 -23.507 1.00 24.00 168 SER A O 1
ATOM 1245 N N . PRO A 1 169 ? 17.169 -4.041 -24.708 1.00 28.58 169 PRO A N 1
ATOM 1246 C CA . PRO A 1 169 ? 18.449 -3.937 -25.400 1.00 28.58 169 PRO A CA 1
ATOM 1247 C C . PRO A 1 169 ? 18.342 -3.153 -26.716 1.00 28.58 169 PRO A C 1
ATOM 1249 O O . PRO A 1 169 ? 18.813 -3.626 -27.741 1.00 28.58 169 PRO A O 1
ATOM 1252 N N . THR A 1 170 ? 17.762 -1.952 -26.739 1.00 26.73 170 THR A N 1
ATOM 1253 C CA . THR A 1 170 ? 17.813 -1.128 -27.965 1.00 26.73 170 THR A CA 1
ATOM 1254 C C . THR A 1 170 ? 17.650 0.359 -27.677 1.00 26.73 170 THR A C 1
ATOM 1256 O O . THR A 1 170 ? 16.579 0.919 -27.840 1.00 26.73 170 THR A O 1
ATOM 1259 N N . SER A 1 171 ? 18.741 1.004 -27.259 1.00 23.66 171 SER A N 1
ATOM 1260 C CA . SER A 1 171 ? 19.236 2.264 -27.844 1.00 23.66 171 SER A CA 1
ATOM 1261 C C . SER A 1 171 ? 20.440 2.763 -27.037 1.00 23.66 171 SER A C 1
ATOM 1263 O O . SER A 1 171 ? 20.313 3.217 -25.906 1.00 23.66 171 SER A O 1
ATOM 1265 N N . THR A 1 172 ? 21.624 2.625 -27.637 1.00 25.75 172 THR A N 1
ATOM 1266 C CA . THR A 1 172 ? 22.847 3.423 -27.424 1.00 25.75 172 THR A CA 1
ATOM 1267 C C . THR A 1 172 ? 23.163 3.958 -26.018 1.00 25.75 172 THR A C 1
ATOM 1269 O O . THR A 1 172 ? 22.823 5.085 -25.674 1.00 25.75 172 THR A O 1
ATOM 1272 N N . ARG A 1 173 ? 23.995 3.174 -25.312 1.00 21.92 173 ARG A N 1
ATOM 1273 C CA . ARG A 1 173 ? 25.252 3.509 -24.589 1.00 21.92 173 ARG A CA 1
ATOM 1274 C C . ARG A 1 173 ? 25.261 2.764 -23.249 1.00 21.92 173 ARG A C 1
ATOM 1276 O O . ARG A 1 173 ? 24.463 3.047 -22.369 1.00 21.92 173 ARG A O 1
ATOM 1283 N N . ARG A 1 174 ? 26.155 1.771 -23.126 1.00 28.77 174 ARG A N 1
ATOM 1284 C CA . ARG A 1 174 ? 26.337 0.938 -21.921 1.00 28.77 174 ARG A CA 1
ATOM 1285 C C . ARG A 1 174 ? 26.374 1.798 -20.660 1.00 28.77 174 ARG A C 1
ATOM 1287 O O . ARG A 1 174 ? 27.353 2.517 -20.487 1.00 28.77 174 ARG A O 1
ATOM 1294 N N . ILE A 1 175 ? 25.402 1.630 -19.768 1.00 25.97 175 ILE A N 1
ATOM 1295 C CA . ILE A 1 175 ? 25.539 1.939 -18.343 1.00 25.97 175 ILE A CA 1
ATOM 1296 C C . ILE A 1 175 ? 24.680 0.925 -17.574 1.00 25.97 175 ILE A C 1
ATOM 1298 O O . ILE A 1 175 ? 23.459 1.026 -17.544 1.00 25.97 175 ILE A O 1
ATOM 1302 N N . TRP A 1 176 ? 25.321 -0.065 -16.946 1.00 25.17 176 TRP A N 1
ATOM 1303 C CA . TRP A 1 176 ? 24.757 -0.665 -15.737 1.00 25.17 176 TRP A CA 1
ATOM 1304 C C . TRP A 1 176 ? 24.73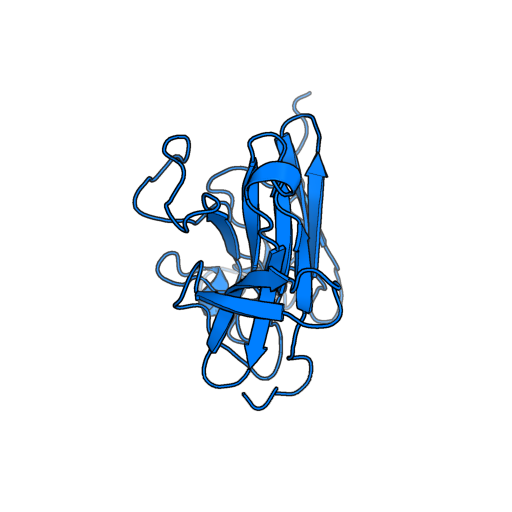1 0.452 -14.690 1.00 25.17 176 TRP A C 1
ATOM 1306 O O . TRP A 1 176 ? 25.782 0.859 -14.198 1.00 25.17 176 TRP A O 1
ATOM 1316 N N . GLY A 1 177 ? 23.551 1.005 -14.435 1.00 32.09 177 GLY A N 1
ATOM 1317 C CA . GLY A 1 177 ? 23.355 2.138 -13.539 1.00 32.09 177 GLY A CA 1
ATOM 1318 C C . GLY A 1 177 ? 22.007 2.793 -13.801 1.00 32.09 177 GLY A C 1
ATOM 1319 O O . GLY A 1 177 ? 21.920 3.726 -14.592 1.00 32.09 177 GLY A O 1
ATOM 1320 N N . ALA A 1 178 ? 20.959 2.325 -13.124 1.00 40.69 178 ALA A N 1
ATOM 1321 C CA . ALA A 1 178 ? 19.661 2.993 -13.099 1.00 40.69 178 ALA A CA 1
ATOM 1322 C C . ALA A 1 178 ? 19.553 3.863 -11.841 1.00 40.69 178 ALA A C 1
ATOM 1324 O O . ALA A 1 178 ? 19.657 3.351 -10.729 1.00 40.69 178 ALA A O 1
ATOM 1325 N N . SER A 1 179 ? 19.369 5.174 -12.023 1.00 41.47 179 SER A N 1
ATOM 1326 C CA . SER A 1 179 ? 19.044 6.123 -10.951 1.00 41.47 179 SER A CA 1
ATOM 1327 C C . SER A 1 179 ? 17.625 5.855 -10.460 1.00 41.47 179 SER A C 1
ATOM 1329 O O . SER A 1 179 ? 16.673 6.074 -11.205 1.00 41.47 179 SER A O 1
ATOM 1331 N N . CYS A 1 180 ? 17.477 5.431 -9.203 1.00 47.34 180 CYS A N 1
ATOM 1332 C CA . CYS A 1 180 ? 16.174 5.342 -8.540 1.00 47.34 180 CYS A CA 1
ATOM 1333 C C . CYS A 1 180 ? 15.617 6.712 -8.112 1.00 47.34 180 CYS A C 1
ATOM 1335 O O . CYS A 1 180 ? 14.507 6.791 -7.598 1.00 47.34 180 CYS A O 1
ATOM 1337 N N . ALA A 1 181 ? 16.348 7.808 -8.349 1.00 42.06 181 ALA A N 1
ATOM 1338 C CA . ALA A 1 181 ? 15.870 9.158 -8.079 1.00 42.06 181 ALA A CA 1
ATOM 1339 C C . ALA A 1 181 ? 15.158 9.758 -9.300 1.00 42.06 181 ALA A C 1
ATOM 1341 O O . ALA A 1 181 ? 15.769 9.953 -10.356 1.00 42.06 181 ALA A O 1
ATOM 1342 N N . THR A 1 182 ? 13.890 10.128 -9.121 1.00 46.16 182 THR A N 1
ATOM 1343 C CA . THR A 1 182 ? 13.192 11.071 -10.000 1.00 46.16 182 THR A CA 1
ATOM 1344 C C . THR A 1 182 ? 13.304 12.459 -9.377 1.00 46.16 182 THR A C 1
ATOM 1346 O O . THR A 1 182 ? 12.641 12.760 -8.385 1.00 46.16 182 THR A O 1
ATOM 1349 N N . VAL A 1 183 ? 14.154 13.327 -9.933 1.00 36.59 183 VAL A N 1
ATOM 1350 C CA . VAL A 1 183 ? 14.154 14.744 -9.551 1.00 36.59 183 VAL A CA 1
ATOM 1351 C C . VAL A 1 183 ? 12.959 15.387 -10.245 1.00 36.59 183 VAL A C 1
ATOM 1353 O O . VAL A 1 183 ? 13.007 15.664 -11.441 1.00 36.59 183 VAL A O 1
ATOM 1356 N N . ALA A 1 184 ? 11.872 15.623 -9.511 1.00 39.12 184 ALA A N 1
ATOM 1357 C CA . ALA A 1 184 ? 10.912 16.631 -9.927 1.00 39.12 184 ALA A CA 1
ATOM 1358 C C . ALA A 1 184 ? 11.655 17.973 -9.882 1.00 39.12 184 ALA A C 1
ATOM 1360 O O . ALA A 1 184 ? 11.891 18.516 -8.805 1.00 39.12 184 ALA A O 1
ATOM 1361 N N . SER A 1 185 ? 12.089 18.483 -11.035 1.00 30.80 185 SER A N 1
ATOM 1362 C CA . SER A 1 185 ? 12.523 19.872 -11.125 1.00 30.80 185 SER A CA 1
ATOM 1363 C C . SER A 1 185 ? 11.355 20.742 -10.661 1.00 30.80 185 SER A C 1
ATOM 1365 O O . SER A 1 185 ? 10.272 20.685 -11.251 1.00 30.80 185 SER A O 1
ATOM 1367 N N . ALA A 1 186 ? 11.553 21.496 -9.579 1.00 25.02 186 ALA A N 1
ATOM 1368 C CA . ALA A 1 186 ? 10.639 22.565 -9.204 1.00 25.02 186 ALA A CA 1
ATOM 1369 C C . ALA A 1 186 ? 10.493 23.533 -10.398 1.00 25.02 186 ALA A C 1
ATOM 1371 O O . ALA A 1 186 ? 11.474 23.727 -11.125 1.00 25.02 186 ALA A O 1
ATOM 1372 N N . PRO A 1 187 ? 9.303 24.107 -10.652 1.00 31.03 187 PRO A N 1
ATOM 1373 C CA . PRO A 1 187 ? 9.197 25.192 -11.621 1.00 31.03 187 PRO A CA 1
ATOM 1374 C C . PRO A 1 187 ? 10.051 26.392 -11.155 1.00 31.03 187 PRO A C 1
ATOM 1376 O O . PRO A 1 187 ? 10.305 26.498 -9.951 1.00 31.03 187 PRO A O 1
ATOM 1379 N N . PRO A 1 188 ? 10.531 27.234 -12.091 1.00 41.47 188 PRO A N 1
ATOM 1380 C CA . PRO A 1 188 ? 11.418 28.363 -11.796 1.00 41.47 188 PRO A CA 1
ATOM 1381 C C . PRO A 1 188 ? 10.805 29.385 -10.834 1.00 41.47 188 PRO A C 1
ATOM 1383 O O . PRO A 1 188 ? 9.562 29.544 -10.845 1.00 41.47 188 PRO A O 1
#

Foldseek 3Di:
DDAAAPFAWAAKEAQPPCVPPVWIWIWGAHPAFIFTFIWHADPVNPDIDTPGGLDTQHGHANDQQQTHWYAALVRKIKGAGAQSPPLQLQVDQVHPH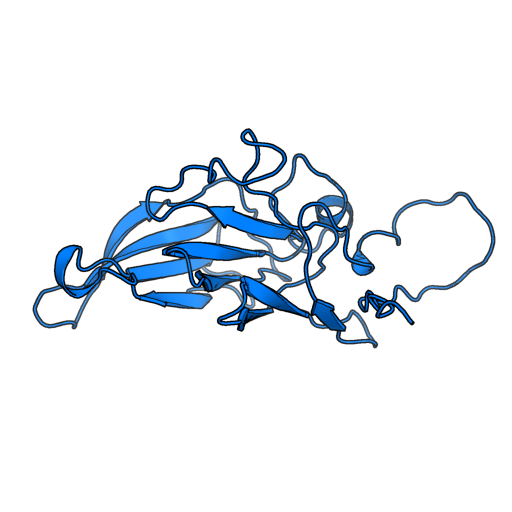QFIFIAHPNSAADPPAPDRVGRGFEGAHHHFNDWDHDNVRWIWTWHDDDPDATEIETTGGHYYFQNSPPPDDDDDDDDPDTHRYDPPPDDD